Protein AF-A0A1K2FXI6-F1 (afdb_monomer)

pLDDT: mean 94.53, std 9.22, range [40.09, 98.94]

Nearest PDB structures (foldseek):
  6ay1-assembly8_H  TM=8.696E-01  e=3.697E-05  Helicobacter pylori
  6ay1-assembly5_E  TM=8.653E-01  e=1.193E-04  Helicobacter pylori
  4ane-assembly1_B  TM=8.570E-01  e=2.606E-04  Mycobacterium tuberculosis
  4ane-assembly1_D  TM=8.338E-01  e=3.017E-04  Mycobacterium tuberculosis
  9cpc-assembly1_4W  TM=7.933E-01  e=8.830E-04  Sus scrofa

Sequence (313 aa):
METQRSAERPHDIPPGLLAAVTRSPVKERLFGTDTYTREAAWTFGDHTDELLRTALCVLKPDAAVGRRYGTALQALRDNGFRPVDVVRFRHDRLTIRETWRFQLNFADRERIATMELYLRSLDCVLLVLRDERHRPGAVPAAVRLASLKGPATAERRRPEHLRERLGALNGLFNFIHTTDEPLDVLRDLGLLLEPGRRERVRDRMVSGHDATDEVTRVFADVEDTVAPHDLDPDRSRRRLEEAGSPAGALARLRARGTAVTAAELLQAAHHPDADPGDLWDLLSVLTATVRFNTPGIERIYPNVLLTAWQEQA

Solvent-accessible surface area (backbone atoms only — not comparable to full-atom values): 17132 Å² total; per-residue (Å²): 136,82,78,79,72,72,79,78,70,86,47,86,68,56,67,71,52,53,67,70,28,51,88,45,74,64,52,50,61,58,42,50,63,30,65,33,29,44,59,23,40,76,73,44,53,92,40,52,73,55,44,39,27,26,26,43,39,34,36,35,35,60,16,46,31,54,69,34,55,68,60,49,54,50,55,38,42,80,70,39,34,44,42,29,37,71,44,80,46,63,46,52,75,60,56,50,49,62,74,36,58,71,66,48,81,22,40,32,72,60,35,54,52,48,51,51,58,50,42,52,70,38,60,26,39,38,33,38,26,37,32,78,77,58,51,92,72,50,61,36,27,8,32,53,48,38,58,40,40,41,60,77,57,70,92,71,45,47,82,84,15,47,33,52,71,69,61,43,78,46,86,76,54,33,38,62,48,57,31,53,34,36,48,44,42,37,26,50,48,29,66,77,35,59,70,74,55,42,53,52,49,48,53,23,56,75,71,59,38,80,22,58,72,58,42,57,49,55,48,50,66,54,37,72,76,48,72,79,48,87,66,45,37,70,63,21,39,57,56,28,46,74,39,93,28,53,53,9,53,51,32,46,42,39,76,73,71,42,90,79,53,45,67,57,54,54,48,22,71,69,36,92,68,40,52,80,87,48,47,62,33,49,48,26,39,36,63,73,59,43,61,70,59,38,86,96,49,68,69,82,61,79,82,80,53,65,64,79,49,52,83,79,95

Mean predicted aligned error: 4.08 Å

Radius of gyration: 20.91 Å; Cα contacts (8 Å, |Δi|>4): 498; chains: 1; bounding box: 49×54×71 Å

Structure (mmCIF, N/CA/C/O backbone):
data_AF-A0A1K2FXI6-F1
#
_entry.id   AF-A0A1K2FXI6-F1
#
loop_
_atom_site.group_PDB
_atom_site.id
_atom_site.type_symbol
_atom_site.label_atom_id
_atom_site.label_alt_id
_atom_site.label_comp_id
_atom_site.label_asym_id
_atom_site.label_entity_id
_atom_site.label_seq_id
_atom_site.pdbx_PDB_ins_code
_atom_site.Cartn_x
_atom_site.Cartn_y
_atom_site.Cartn_z
_atom_site.occupancy
_atom_site.B_iso_or_equiv
_atom_site.auth_seq_id
_atom_site.auth_comp_id
_atom_site.auth_asym_id
_atom_site.auth_atom_id
_atom_site.pdbx_PDB_model_num
ATOM 1 N N . MET A 1 1 ? -0.935 34.835 41.476 1.00 41.28 1 MET A N 1
ATOM 2 C CA . MET A 1 1 ? -2.081 34.062 40.959 1.00 41.28 1 MET A CA 1
ATOM 3 C C . MET A 1 1 ? -1.783 33.781 39.493 1.00 41.28 1 MET A C 1
ATOM 5 O O . MET A 1 1 ? -2.276 34.476 38.617 1.00 41.28 1 MET A O 1
ATOM 9 N N . GLU A 1 2 ? -0.840 32.867 39.249 1.00 40.09 2 GLU A N 1
ATOM 10 C CA . GLU A 1 2 ? -0.467 32.449 37.896 1.00 40.09 2 GLU A CA 1
ATOM 11 C C . GLU A 1 2 ? -1.564 31.539 37.365 1.00 40.09 2 GLU A C 1
ATOM 13 O O . GLU A 1 2 ? -1.871 30.492 37.933 1.00 40.09 2 GLU A O 1
ATOM 18 N N . THR A 1 3 ? -2.202 31.996 36.300 1.00 44.41 3 THR A N 1
ATOM 19 C CA . THR A 1 3 ? -3.170 31.253 35.514 1.00 44.41 3 THR A CA 1
ATOM 20 C C . THR A 1 3 ? -2.507 29.972 35.020 1.00 44.41 3 THR A C 1
ATOM 22 O O . THR A 1 3 ? -1.643 30.006 34.145 1.00 44.41 3 THR A O 1
ATOM 25 N N . GLN A 1 4 ? -2.930 28.832 35.571 1.00 44.16 4 GLN A N 1
ATOM 26 C CA . GLN A 1 4 ? -2.790 27.529 34.931 1.00 44.16 4 GLN A CA 1
ATOM 27 C C . GLN A 1 4 ? -3.394 27.651 33.527 1.00 44.16 4 GLN A C 1
ATOM 29 O O . GLN A 1 4 ? -4.605 27.535 33.342 1.00 44.16 4 GLN A O 1
ATOM 34 N N . ARG A 1 5 ? -2.555 27.916 32.522 1.00 46.62 5 ARG A N 1
ATOM 35 C CA . ARG A 1 5 ? -2.878 27.576 31.142 1.00 46.62 5 ARG A CA 1
ATOM 36 C C . ARG A 1 5 ? -3.058 26.064 31.142 1.00 46.62 5 ARG A C 1
ATOM 38 O O . ARG A 1 5 ? -2.077 25.325 31.146 1.00 46.62 5 ARG A O 1
ATOM 45 N N . SER A 1 6 ? -4.312 25.617 31.216 1.00 50.62 6 SER A N 1
ATOM 46 C CA . SER A 1 6 ? -4.698 24.293 30.739 1.00 50.62 6 SER A CA 1
ATOM 47 C C . SER A 1 6 ? -3.959 24.091 29.423 1.00 50.62 6 SER A C 1
ATOM 49 O O . SER A 1 6 ? -4.088 24.936 28.538 1.00 50.62 6 SER A O 1
ATOM 51 N N . ALA A 1 7 ? -3.089 23.085 29.338 1.00 58.97 7 ALA A N 1
ATOM 52 C CA . ALA A 1 7 ? -2.379 22.795 28.104 1.00 58.97 7 ALA A CA 1
ATOM 53 C C . ALA A 1 7 ? -3.447 22.566 27.027 1.00 58.97 7 ALA A C 1
ATOM 55 O O . ALA A 1 7 ? -4.153 21.557 27.065 1.00 58.97 7 ALA A O 1
ATOM 56 N N . GLU A 1 8 ? -3.643 23.556 26.153 1.00 71.00 8 GLU A N 1
ATOM 57 C CA . GLU A 1 8 ? -4.676 23.522 25.125 1.00 71.00 8 GLU A CA 1
ATOM 58 C C . GLU A 1 8 ? -4.426 22.283 24.270 1.00 71.00 8 GLU A C 1
ATOM 60 O O . GLU A 1 8 ? -3.369 22.133 23.651 1.00 71.00 8 GLU A O 1
ATOM 65 N N . ARG A 1 9 ? -5.370 21.338 24.302 1.00 74.06 9 ARG A N 1
ATOM 66 C CA . ARG A 1 9 ? -5.273 20.134 23.483 1.00 74.06 9 ARG A CA 1
ATOM 67 C C . ARG A 1 9 ? -5.402 20.559 22.020 1.00 74.06 9 ARG A C 1
ATOM 69 O O . ARG A 1 9 ? -6.399 21.194 21.681 1.00 74.06 9 ARG A O 1
ATOM 76 N N . PRO A 1 10 ? -4.453 20.197 21.143 1.00 83.56 10 PRO A N 1
ATOM 77 C CA . PRO A 1 10 ? -4.459 20.656 19.755 1.00 83.56 10 PRO A CA 1
ATOM 78 C C . PRO A 1 10 ? -5.494 19.926 18.878 1.00 83.56 10 PRO A C 1
ATOM 80 O O . PRO A 1 10 ? -5.602 20.220 17.691 1.00 83.56 10 PRO A O 1
ATOM 83 N N . HIS A 1 11 ? -6.231 18.959 19.436 1.00 88.56 11 HIS A N 1
ATOM 84 C CA . HIS A 1 11 ? -7.227 18.150 18.739 1.00 88.56 11 HIS A CA 1
ATOM 85 C C . HIS A 1 11 ? -8.328 17.649 19.685 1.00 88.56 11 HIS A C 1
ATOM 87 O O . HIS A 1 11 ? -8.183 17.637 20.908 1.00 88.56 11 HIS A O 1
ATOM 93 N N . ASP A 1 12 ? -9.413 17.176 19.084 1.00 89.50 12 ASP A N 1
ATOM 94 C CA . ASP A 1 12 ? -10.640 16.667 19.706 1.00 89.50 12 ASP A CA 1
ATOM 95 C C . ASP A 1 12 ? -10.647 15.147 19.948 1.00 89.50 12 ASP A C 1
ATOM 97 O O . ASP A 1 12 ? -11.586 14.633 20.552 1.00 89.50 12 ASP A O 1
ATOM 101 N N . ILE A 1 13 ? -9.607 14.419 19.526 1.00 94.31 13 ILE A N 1
ATOM 102 C CA . ILE A 1 13 ? -9.515 12.970 19.756 1.00 94.31 13 ILE A CA 1
ATOM 103 C C . ILE A 1 13 ? -9.473 12.670 21.269 1.00 94.31 13 ILE A C 1
ATOM 105 O O . ILE A 1 13 ? -8.628 13.242 21.973 1.00 94.31 13 ILE A O 1
ATOM 109 N N . PRO A 1 14 ? -10.328 11.764 21.790 1.00 90.88 14 PRO A N 1
ATOM 110 C CA . PRO A 1 14 ? -10.320 11.400 23.202 1.00 90.88 14 PRO A CA 1
ATOM 111 C C . PRO A 1 14 ? -8.943 10.876 23.655 1.00 90.88 14 PRO A C 1
ATOM 113 O O . PRO A 1 14 ? -8.396 9.978 23.013 1.00 90.88 14 PRO A O 1
ATOM 116 N N . PRO A 1 15 ? -8.384 11.348 24.788 1.00 89.56 15 PRO A N 1
ATOM 117 C CA . PRO A 1 15 ? -7.085 10.869 25.275 1.00 89.56 15 PRO A CA 1
ATOM 118 C C . PRO A 1 15 ? -7.048 9.362 25.532 1.00 89.56 15 PRO A C 1
ATOM 120 O O . PRO A 1 15 ? -6.034 8.720 25.280 1.00 89.56 15 PRO A O 1
ATOM 123 N N . GLY A 1 16 ? -8.164 8.793 26.006 1.00 92.75 16 GLY A N 1
ATOM 124 C CA . GLY A 1 16 ? -8.289 7.351 26.219 1.00 92.75 16 GLY A CA 1
ATOM 125 C C . GLY A 1 16 ? -8.144 6.553 24.923 1.00 92.75 16 GLY A C 1
ATOM 126 O O . GLY A 1 16 ? -7.508 5.504 24.933 1.00 92.75 16 GLY A O 1
ATOM 127 N N . LEU A 1 17 ? -8.645 7.085 23.801 1.00 95.75 17 LEU A N 1
ATOM 128 C CA . LEU A 1 17 ? -8.479 6.459 22.492 1.00 95.75 17 LEU A CA 1
ATOM 129 C C . LEU A 1 17 ? -7.006 6.470 22.077 1.00 95.75 17 LEU A C 1
ATOM 131 O O . LEU A 1 17 ? -6.465 5.415 21.770 1.00 95.75 17 LEU A O 1
ATOM 135 N N . LEU A 1 18 ? -6.329 7.624 22.124 1.00 94.94 18 LEU A N 1
ATOM 136 C CA . LEU A 1 18 ? -4.908 7.726 21.752 1.00 94.94 18 LEU A CA 1
ATOM 137 C C . LEU A 1 18 ? -4.017 6.805 22.594 1.00 94.94 18 LEU A C 1
ATOM 139 O O . LEU A 1 18 ? -3.194 6.076 22.038 1.00 94.94 18 LEU A O 1
ATOM 143 N N . ALA A 1 19 ? -4.246 6.763 23.909 1.00 93.88 19 ALA A N 1
ATOM 144 C CA . ALA A 1 19 ? -3.547 5.849 24.809 1.00 93.88 19 ALA A CA 1
ATOM 145 C C . ALA A 1 19 ? -3.801 4.366 24.472 1.00 93.88 19 ALA A C 1
ATOM 147 O O . ALA A 1 19 ? -2.939 3.519 24.716 1.00 93.88 19 ALA A O 1
ATOM 148 N N . ALA A 1 20 ? -4.956 4.033 23.891 1.00 95.62 20 ALA A N 1
ATOM 149 C CA . ALA A 1 20 ? -5.261 2.681 23.438 1.00 95.62 20 ALA A CA 1
ATOM 150 C C . ALA A 1 20 ? -4.624 2.347 22.078 1.00 95.62 20 ALA A C 1
ATOM 152 O O . ALA A 1 20 ? -4.218 1.205 21.878 1.00 95.62 20 ALA A O 1
ATOM 153 N N . VAL A 1 21 ? -4.508 3.311 21.153 1.00 96.88 21 VAL A N 1
ATOM 154 C CA . VAL A 1 21 ? -4.192 3.020 19.740 1.00 96.88 21 VAL A CA 1
ATOM 155 C C . VAL A 1 21 ? -2.745 3.253 19.318 1.00 96.88 21 VAL A C 1
ATOM 157 O O . VAL A 1 21 ? -2.371 2.819 18.228 1.00 96.88 21 VAL A O 1
ATOM 160 N N . THR A 1 22 ? -1.908 3.897 20.136 1.00 96.50 22 THR A N 1
ATOM 161 C CA . THR A 1 22 ? -0.488 4.068 19.802 1.00 96.50 22 THR A CA 1
ATOM 162 C C . THR A 1 22 ? 0.457 3.871 20.979 1.00 96.50 22 THR A C 1
ATOM 164 O O . THR A 1 22 ? 0.096 4.042 22.144 1.00 96.50 22 THR A O 1
ATOM 167 N N . ARG A 1 23 ? 1.701 3.497 20.665 1.00 95.25 23 ARG A N 1
ATOM 168 C CA . ARG A 1 23 ? 2.841 3.512 21.602 1.00 95.25 23 ARG A CA 1
ATOM 169 C C . ARG A 1 23 ? 3.944 4.476 21.164 1.00 95.25 23 ARG A C 1
ATOM 171 O O . ARG A 1 23 ? 5.030 4.471 21.734 1.00 95.25 23 ARG A O 1
ATOM 178 N N . SER A 1 24 ? 3.684 5.310 20.158 1.00 95.06 24 SER A N 1
ATOM 179 C CA . SER A 1 24 ? 4.628 6.307 19.658 1.00 95.06 24 SER A CA 1
ATOM 180 C C . SER A 1 24 ? 4.166 7.717 20.030 1.00 95.06 24 SER A C 1
ATOM 182 O O . SER A 1 24 ? 3.272 8.257 19.376 1.00 95.06 24 SER A O 1
ATOM 184 N N . PRO A 1 25 ? 4.828 8.384 20.996 1.00 93.56 25 PRO A N 1
ATOM 185 C CA . PRO A 1 25 ? 4.513 9.772 21.340 1.00 93.56 25 PRO A CA 1
ATOM 186 C C . PRO A 1 25 ? 4.684 10.734 20.158 1.00 93.56 25 PRO A C 1
ATOM 188 O O . PRO A 1 25 ? 4.071 11.797 20.109 1.00 93.56 25 PRO A O 1
ATOM 191 N N . VAL A 1 26 ? 5.556 10.394 19.201 1.00 94.56 26 VAL A N 1
ATOM 192 C CA . VAL A 1 26 ? 5.756 11.198 17.988 1.00 94.56 26 VAL A CA 1
ATOM 193 C C . VAL A 1 26 ? 4.559 11.052 17.054 1.00 94.56 26 VAL A C 1
ATOM 195 O O . VAL A 1 26 ? 4.050 12.065 16.573 1.00 94.56 26 VAL A O 1
ATOM 198 N N . LYS A 1 27 ? 4.081 9.821 16.822 1.00 95.44 27 LYS A N 1
ATOM 199 C CA . LYS A 1 27 ? 2.883 9.601 16.004 1.00 95.44 27 LYS A CA 1
ATOM 200 C C . LYS A 1 27 ? 1.649 10.191 16.6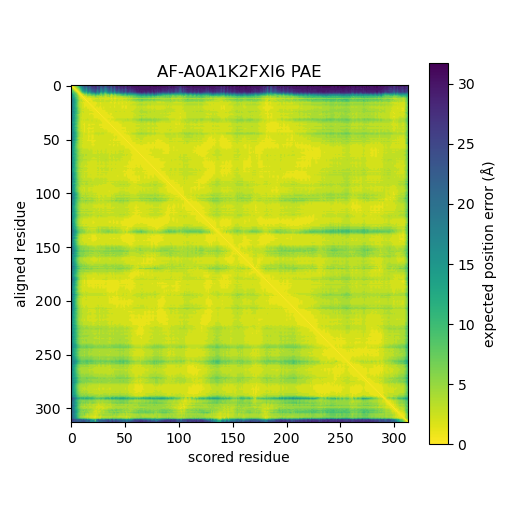63 1.00 95.44 27 LYS A C 1
ATOM 202 O O . LYS A 1 27 ? 0.891 10.837 15.960 1.00 95.44 27 LYS A O 1
ATOM 207 N N . GLU A 1 28 ? 1.488 10.067 17.979 1.00 94.75 28 GLU A N 1
ATOM 208 C CA . GLU A 1 28 ? 0.387 10.703 18.713 1.00 94.75 28 GLU A CA 1
ATOM 209 C C . GLU A 1 28 ? 0.283 12.201 18.388 1.00 94.75 28 GLU A C 1
ATOM 211 O O . GLU A 1 28 ? -0.773 12.674 17.976 1.00 94.75 28 GLU A O 1
ATOM 216 N N . ARG A 1 29 ? 1.398 12.942 18.465 1.00 93.19 29 ARG A N 1
ATOM 217 C CA . ARG A 1 29 ? 1.415 14.381 18.151 1.00 93.19 29 ARG A CA 1
ATOM 218 C C . ARG A 1 29 ? 1.128 14.683 16.679 1.00 93.19 29 ARG A C 1
ATOM 220 O O . ARG A 1 29 ? 0.381 15.613 16.377 1.00 93.19 29 ARG A O 1
ATOM 227 N N . LEU A 1 30 ? 1.748 13.934 15.765 1.00 94.75 30 LEU A N 1
ATOM 228 C CA . LEU A 1 30 ? 1.629 14.180 14.324 1.00 94.75 30 LEU A CA 1
ATOM 229 C C . LEU A 1 30 ? 0.253 13.780 13.789 1.00 94.75 30 LEU A C 1
ATOM 231 O O . LEU A 1 30 ? -0.357 14.530 13.039 1.00 94.75 30 LEU A O 1
ATOM 235 N N . PHE A 1 31 ? -0.235 12.605 14.176 1.00 95.50 31 PHE A N 1
ATOM 236 C CA . PHE A 1 31 ? -1.481 12.039 13.670 1.00 95.50 31 PHE A CA 1
ATOM 237 C C . PHE A 1 31 ? -2.673 12.587 14.444 1.00 95.50 31 PHE A C 1
ATOM 239 O O . PHE A 1 31 ? -3.742 12.709 13.861 1.00 95.50 31 PHE A O 1
ATOM 246 N N . GLY A 1 32 ? -2.503 12.974 15.713 1.00 92.69 32 GLY A N 1
ATOM 247 C CA . GLY A 1 32 ? -3.564 13.594 16.503 1.00 92.69 32 GLY A CA 1
ATOM 248 C C . GLY A 1 32 ? -4.087 14.890 15.882 1.00 92.69 32 GLY A C 1
ATOM 249 O O . GLY A 1 32 ? -5.273 15.185 15.982 1.00 92.69 32 GLY A O 1
ATOM 250 N N . THR A 1 33 ? -3.227 15.639 15.187 1.00 93.56 33 THR A N 1
ATOM 251 C CA . THR A 1 33 ? -3.616 16.858 14.454 1.00 93.56 33 THR A CA 1
ATOM 252 C C . THR A 1 33 ? -3.887 16.620 12.963 1.00 93.56 33 THR A C 1
ATOM 254 O O . THR A 1 33 ? -4.293 17.550 12.269 1.00 93.56 33 THR A O 1
ATOM 257 N N . ASP A 1 34 ? -3.713 15.389 12.469 1.00 95.88 34 ASP A N 1
ATOM 258 C CA . ASP A 1 34 ? -4.006 15.017 11.084 1.00 95.88 34 ASP A CA 1
ATOM 259 C C . ASP A 1 34 ? -5.519 14.846 10.886 1.00 95.88 34 ASP A C 1
ATOM 261 O O . ASP A 1 34 ? -6.175 14.091 11.612 1.00 95.88 34 ASP A O 1
ATOM 265 N N . THR A 1 35 ? -6.078 15.540 9.892 1.00 96.06 35 THR A N 1
ATOM 266 C CA . THR A 1 35 ? -7.515 15.534 9.591 1.00 96.06 35 THR A CA 1
ATOM 267 C C . THR A 1 35 ? -8.033 14.115 9.375 1.00 96.06 35 THR A C 1
ATOM 269 O O . THR A 1 35 ? -9.068 13.764 9.933 1.00 96.06 35 THR A O 1
ATOM 272 N N . TYR A 1 36 ? -7.285 13.263 8.667 1.00 97.56 36 TYR A N 1
ATOM 273 C CA . TYR A 1 36 ? -7.716 11.890 8.383 1.00 97.56 36 TYR A CA 1
ATOM 274 C C . TYR A 1 36 ? -7.918 11.068 9.663 1.00 97.56 36 TYR A C 1
ATOM 276 O O . TYR A 1 36 ? -8.924 10.378 9.818 1.00 97.56 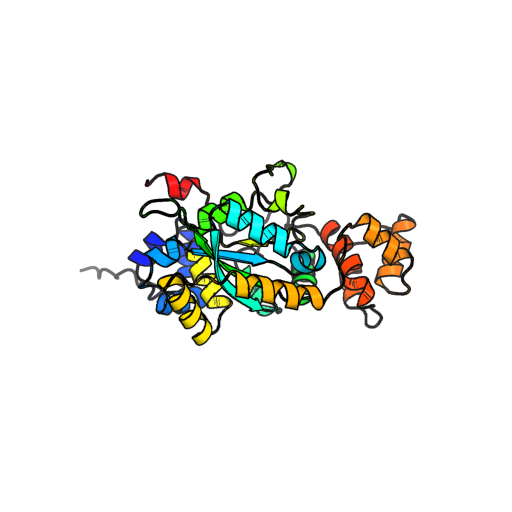36 TYR A O 1
ATOM 284 N N . THR A 1 37 ? -7.002 11.189 10.627 1.00 97.88 37 THR A N 1
ATOM 285 C CA . THR A 1 37 ? -7.115 10.502 11.921 1.00 97.88 37 THR A CA 1
ATOM 286 C C . THR A 1 37 ? -8.297 11.028 12.726 1.00 97.88 37 THR A C 1
ATOM 288 O O . THR A 1 37 ? -9.031 10.241 13.321 1.00 97.88 37 THR A O 1
ATOM 291 N N . ARG A 1 38 ? -8.494 12.353 12.752 1.00 96.94 38 ARG A N 1
ATOM 292 C CA . ARG A 1 38 ? -9.584 12.991 13.504 1.00 96.94 38 ARG A CA 1
ATOM 293 C C . ARG A 1 38 ? -10.947 12.574 12.971 1.00 96.94 38 ARG A C 1
ATOM 295 O O . ARG A 1 38 ? -11.797 12.135 13.739 1.00 96.94 38 ARG A O 1
ATOM 302 N N . GLU A 1 39 ? -11.128 12.628 11.657 1.00 96.75 39 GLU A N 1
ATOM 303 C CA . GLU A 1 39 ? -12.384 12.217 11.041 1.00 96.75 39 GLU A CA 1
ATOM 304 C C . GLU A 1 39 ? -12.659 10.724 11.241 1.00 96.75 39 GLU A C 1
ATOM 306 O O . GLU A 1 39 ? -13.803 10.333 11.471 1.00 96.75 39 GLU A O 1
ATOM 311 N N . ALA A 1 40 ? -11.631 9.874 11.170 1.00 97.75 40 ALA A N 1
ATOM 312 C CA . ALA A 1 40 ? -11.782 8.461 11.494 1.00 97.75 40 ALA A CA 1
ATOM 313 C C . ALA A 1 40 ? -12.141 8.256 12.973 1.00 97.75 40 ALA A C 1
ATOM 315 O O . ALA A 1 40 ? -12.993 7.426 13.283 1.00 97.75 40 ALA A O 1
ATOM 316 N N . ALA A 1 41 ? -11.566 9.033 13.893 1.00 97.62 41 ALA A N 1
ATOM 317 C CA . ALA A 1 41 ? -11.914 8.965 15.309 1.00 97.62 41 ALA A CA 1
ATOM 318 C C . ALA A 1 41 ? -13.394 9.303 15.564 1.00 97.62 41 ALA A C 1
ATOM 320 O O . ALA A 1 41 ? -14.007 8.666 16.416 1.00 97.62 41 ALA A O 1
ATOM 321 N N . TRP A 1 42 ? -14.005 10.213 14.795 1.00 96.75 42 TRP A N 1
ATOM 322 C CA . TRP A 1 42 ? -15.450 10.473 14.882 1.00 96.75 42 TRP A CA 1
ATOM 323 C C . TRP A 1 42 ? -16.308 9.271 14.459 1.00 96.75 42 TRP A C 1
ATOM 325 O O . TRP A 1 42 ? -17.433 9.128 14.922 1.00 96.75 42 TRP A O 1
ATOM 335 N N . THR A 1 43 ? -15.797 8.404 13.578 1.00 97.56 43 THR A N 1
ATOM 336 C CA . THR A 1 43 ? -16.520 7.212 13.103 1.00 97.56 43 THR A CA 1
ATOM 337 C C . THR A 1 43 ? -16.268 5.981 13.975 1.00 97.56 43 THR A C 1
ATOM 339 O O . THR A 1 43 ? -17.190 5.210 14.230 1.00 97.56 43 THR A O 1
ATOM 342 N N . PHE A 1 44 ? -15.023 5.767 14.403 1.00 97.50 44 PHE A N 1
ATOM 343 C CA . PHE A 1 44 ? -14.579 4.519 15.032 1.00 97.50 44 PHE A CA 1
ATOM 344 C C . PHE A 1 44 ? -14.222 4.665 16.519 1.00 97.50 44 PHE A C 1
ATOM 346 O O . PHE A 1 44 ? -13.931 3.658 17.161 1.00 97.50 44 PHE A O 1
ATOM 353 N N . GLY A 1 45 ? -14.212 5.880 17.078 1.00 95.69 45 GLY A N 1
ATOM 354 C CA . GLY A 1 45 ? -13.697 6.146 18.427 1.00 95.69 45 GLY A CA 1
ATOM 355 C C . GLY A 1 45 ? -14.418 5.384 19.541 1.00 95.69 45 GLY A C 1
ATOM 356 O O . GLY A 1 45 ? -13.769 4.901 20.469 1.00 95.69 45 GLY A O 1
ATOM 357 N N . ASP A 1 46 ? -15.726 5.174 19.392 1.00 96.06 46 ASP A N 1
ATOM 358 C CA . ASP A 1 46 ? -16.544 4.403 20.339 1.00 96.06 46 ASP A CA 1
ATOM 359 C C . ASP A 1 46 ? -16.380 2.877 20.182 1.00 96.06 46 ASP A C 1
ATOM 361 O O . ASP A 1 46 ? -16.911 2.097 20.970 1.00 96.06 46 ASP A O 1
ATOM 365 N N . HIS A 1 47 ? -15.604 2.431 19.189 1.00 96.94 47 HIS A N 1
ATOM 366 C CA . HIS A 1 47 ? -15.370 1.026 18.846 1.00 96.94 47 HIS A CA 1
ATOM 367 C C . HIS A 1 47 ? -13.893 0.644 19.015 1.00 96.94 47 HIS A C 1
ATOM 369 O O . HIS A 1 47 ? -13.297 -0.024 18.167 1.00 96.94 47 HIS A O 1
ATOM 375 N N . THR A 1 48 ? -13.282 1.084 20.120 1.00 96.50 48 THR A N 1
ATOM 376 C CA . THR A 1 48 ? -11.846 0.883 20.383 1.00 96.50 48 THR A CA 1
ATOM 377 C C . THR A 1 48 ? -11.450 -0.597 20.368 1.00 96.50 48 THR A C 1
ATOM 379 O O . THR A 1 48 ? -10.465 -0.947 19.722 1.00 96.50 48 THR A O 1
ATOM 382 N N . ASP A 1 49 ? -12.227 -1.486 20.990 1.00 96.06 49 ASP A N 1
ATOM 383 C CA . ASP A 1 49 ? -11.934 -2.929 20.988 1.00 96.06 49 ASP A CA 1
ATOM 384 C C . ASP A 1 49 ? -11.891 -3.511 19.566 1.00 96.06 49 ASP A C 1
ATOM 386 O O . ASP A 1 49 ? -11.036 -4.341 19.240 1.00 96.06 49 ASP A O 1
ATOM 390 N N . GLU A 1 50 ? -12.752 -3.009 18.682 1.00 97.25 50 GLU A N 1
ATOM 391 C CA . GLU A 1 50 ? -12.844 -3.469 17.298 1.00 97.25 50 GLU A CA 1
ATOM 392 C C . GLU A 1 50 ? -11.676 -2.936 16.471 1.00 97.25 50 GLU A C 1
ATOM 394 O O . GLU A 1 50 ? -11.130 -3.664 15.639 1.00 97.25 50 GLU A O 1
ATOM 399 N N . LEU A 1 51 ? -11.218 -1.712 16.748 1.00 97.31 51 LEU A N 1
ATOM 400 C CA . LEU A 1 51 ? -9.980 -1.169 16.184 1.00 97.31 51 LEU A CA 1
ATOM 401 C C . LEU A 1 51 ? -8.757 -1.992 16.606 1.00 97.31 51 LEU A C 1
ATOM 403 O O . LEU A 1 51 ? -7.923 -2.315 15.760 1.00 97.31 51 LEU A O 1
ATOM 407 N N . LEU A 1 52 ? -8.656 -2.389 17.879 1.00 98.12 52 LEU A N 1
ATOM 408 C CA . LEU A 1 52 ? -7.539 -3.206 18.376 1.00 98.12 52 LEU A CA 1
ATOM 409 C C . LEU A 1 52 ? -7.520 -4.616 17.763 1.00 98.12 52 LEU A C 1
ATOM 411 O O . LEU A 1 52 ? -6.449 -5.207 17.601 1.00 98.12 52 LEU A O 1
ATOM 415 N N . ARG A 1 53 ? -8.689 -5.138 17.374 1.00 98.06 53 ARG A N 1
ATOM 416 C CA . ARG A 1 53 ? -8.867 -6.412 16.652 1.00 98.06 53 ARG A CA 1
ATOM 417 C C . ARG A 1 53 ? -8.679 -6.300 15.141 1.00 98.06 53 ARG A C 1
ATOM 419 O O . ARG A 1 53 ? -8.706 -7.331 14.464 1.00 98.06 53 ARG A O 1
ATOM 426 N N . THR A 1 54 ? -8.498 -5.092 14.612 1.00 98.62 54 THR A N 1
ATOM 427 C CA . THR A 1 54 ? -8.459 -4.838 13.171 1.00 98.62 54 THR A CA 1
ATOM 428 C C . THR A 1 54 ? -7.050 -4.533 12.679 1.00 98.62 54 THR A C 1
ATOM 430 O O . THR A 1 54 ? -6.258 -3.847 13.326 1.00 98.62 54 THR A O 1
ATOM 433 N N . ALA A 1 55 ? -6.728 -5.056 11.502 1.00 98.56 55 ALA A N 1
ATOM 434 C CA . ALA A 1 55 ? -5.521 -4.732 10.761 1.00 98.56 55 ALA A CA 1
ATOM 435 C C . ALA A 1 55 ? -5.880 -4.403 9.312 1.00 98.56 55 ALA A C 1
ATOM 437 O O . ALA A 1 55 ? -6.821 -4.974 8.760 1.00 98.56 55 ALA A O 1
ATOM 438 N N . LEU A 1 56 ? -5.108 -3.524 8.677 1.00 98.81 56 LEU A N 1
ATOM 439 C CA . LEU A 1 56 ? -5.253 -3.251 7.252 1.00 98.81 56 LEU A CA 1
ATOM 440 C C . LEU A 1 56 ? -4.124 -3.911 6.466 1.00 98.81 56 LEU A C 1
ATOM 442 O O . LEU A 1 56 ? -2.955 -3.863 6.862 1.00 98.81 56 LEU A O 1
ATOM 446 N N . CYS A 1 57 ? -4.477 -4.499 5.326 1.00 98.75 57 CYS A N 1
ATOM 447 C CA . CYS A 1 57 ? -3.524 -5.015 4.352 1.00 98.75 57 CYS A CA 1
ATOM 448 C C . CYS A 1 57 ? -3.893 -4.507 2.961 1.00 98.75 57 CYS A C 1
ATOM 450 O O . CYS A 1 57 ? -4.922 -4.885 2.413 1.00 98.75 57 CYS A O 1
ATOM 452 N N . VAL A 1 58 ? -3.036 -3.684 2.370 1.00 98.69 58 VAL A N 1
ATOM 453 C CA . VAL A 1 58 ? -3.147 -3.259 0.976 1.00 98.69 58 VAL A CA 1
ATOM 454 C C . VAL A 1 58 ? -2.329 -4.207 0.114 1.00 98.69 58 VAL A C 1
ATOM 456 O O . VAL A 1 58 ? -1.107 -4.277 0.249 1.00 98.69 58 VAL A O 1
ATOM 459 N N . LEU A 1 59 ? -2.994 -4.918 -0.787 1.00 98.75 59 LEU A N 1
ATOM 460 C CA . LEU A 1 59 ? -2.369 -5.641 -1.883 1.00 98.75 59 LEU A CA 1
ATOM 461 C C . LEU A 1 59 ? -2.195 -4.678 -3.058 1.00 98.75 59 LEU A C 1
ATOM 463 O O . LEU A 1 59 ? -3.158 -4.087 -3.547 1.00 98.75 59 LEU A O 1
ATOM 467 N N . LYS A 1 60 ? -0.949 -4.487 -3.472 1.00 98.50 60 LYS A N 1
ATOM 468 C CA . LYS A 1 60 ? -0.553 -3.468 -4.448 1.00 98.50 60 LYS A CA 1
ATOM 469 C C . LYS A 1 60 ? -0.617 -4.012 -5.889 1.00 98.50 60 LYS A C 1
ATOM 471 O O . LYS A 1 60 ? -0.835 -5.211 -6.066 1.00 98.50 60 LYS A O 1
ATOM 476 N N . PRO A 1 61 ? -0.404 -3.180 -6.928 1.00 98.62 61 PRO A N 1
ATOM 477 C CA . PRO A 1 61 ? -0.527 -3.594 -8.330 1.00 98.62 61 PRO A CA 1
ATOM 478 C C . PRO A 1 61 ? 0.312 -4.818 -8.732 1.00 98.62 61 PRO A C 1
ATOM 480 O O . PRO A 1 61 ? -0.154 -5.692 -9.458 1.00 98.62 61 PRO A O 1
ATOM 483 N N . ASP A 1 62 ? 1.528 -4.933 -8.199 1.00 98.19 62 ASP A N 1
ATOM 484 C CA . ASP A 1 62 ? 2.427 -6.076 -8.413 1.00 98.19 62 ASP A CA 1
ATOM 485 C C . ASP A 1 62 ? 1.836 -7.395 -7.896 1.00 98.19 62 ASP A C 1
ATOM 487 O O . ASP A 1 62 ? 2.185 -8.459 -8.402 1.00 98.19 62 ASP A O 1
ATOM 491 N N . ALA A 1 63 ? 0.931 -7.356 -6.915 1.00 98.44 63 ALA A N 1
ATOM 492 C CA . ALA A 1 63 ? 0.281 -8.556 -6.405 1.00 98.44 63 ALA A CA 1
ATOM 493 C C . ALA A 1 63 ? -0.759 -9.122 -7.383 1.00 98.44 63 ALA A C 1
ATOM 495 O O . ALA A 1 63 ? -0.851 -10.342 -7.487 1.00 98.44 63 ALA A O 1
ATOM 496 N N . ALA A 1 64 ? -1.476 -8.282 -8.137 1.00 98.50 64 ALA A N 1
ATOM 497 C CA . ALA A 1 64 ? -2.350 -8.755 -9.216 1.00 98.50 64 ALA A CA 1
ATOM 498 C C . ALA A 1 64 ? -1.517 -9.323 -10.369 1.00 98.50 64 ALA A C 1
ATOM 500 O O . ALA A 1 64 ? -1.699 -10.454 -10.812 1.00 98.50 64 ALA A O 1
ATOM 501 N N . VAL A 1 65 ? -0.536 -8.540 -10.811 1.00 98.19 65 VAL A N 1
ATOM 502 C CA . VAL A 1 65 ? 0.307 -8.858 -11.967 1.00 98.19 65 VAL A CA 1
ATOM 503 C C . VAL A 1 65 ? 1.119 -10.134 -11.741 1.00 98.19 65 VAL A C 1
ATOM 505 O O . VAL A 1 65 ? 1.204 -10.987 -12.623 1.00 98.19 65 VAL A O 1
ATOM 508 N N . GLY A 1 66 ? 1.651 -10.310 -10.531 1.00 98.19 66 GLY A N 1
ATOM 509 C CA . GLY A 1 66 ? 2.358 -11.518 -10.111 1.00 98.19 66 GLY A CA 1
ATOM 510 C C . GLY A 1 66 ? 1.452 -12.667 -9.656 1.00 98.19 66 GLY A C 1
ATOM 511 O O . GLY A 1 66 ? 1.979 -13.668 -9.165 1.00 98.19 66 GLY A O 1
ATOM 512 N N . ARG A 1 67 ? 0.119 -12.547 -9.758 1.00 98.38 67 ARG A N 1
ATOM 513 C CA . ARG A 1 67 ? -0.859 -13.573 -9.332 1.00 98.38 67 ARG A CA 1
ATOM 514 C C . ARG A 1 67 ? -0.646 -14.023 -7.884 1.00 98.38 67 ARG A C 1
ATOM 516 O O . ARG A 1 67 ? -0.471 -15.205 -7.584 1.00 98.38 67 ARG A O 1
ATOM 523 N N . ARG A 1 68 ? -0.548 -13.052 -6.974 1.00 98.25 68 ARG A N 1
ATOM 524 C CA . ARG A 1 68 ? -0.222 -13.244 -5.550 1.00 98.25 68 ARG A CA 1
ATOM 525 C C . ARG A 1 68 ? -1.411 -13.064 -4.617 1.00 98.25 68 ARG A C 1
ATOM 527 O O . ARG A 1 68 ? -1.265 -13.351 -3.430 1.00 98.25 68 ARG A O 1
ATOM 534 N N . TYR A 1 69 ? -2.576 -12.645 -5.108 1.00 98.50 69 TYR A N 1
ATOM 535 C CA . TYR A 1 69 ? -3.750 -12.419 -4.265 1.00 98.50 69 TYR A CA 1
ATOM 536 C C . TYR A 1 69 ? -4.219 -13.683 -3.533 1.00 98.50 69 TYR A C 1
ATOM 538 O O . TYR A 1 69 ? -4.387 -13.655 -2.312 1.00 98.50 69 TYR A O 1
ATOM 546 N N . GLY A 1 70 ? -4.344 -14.812 -4.241 1.00 98.06 70 GLY A N 1
ATOM 547 C CA . GLY A 1 70 ? -4.717 -16.092 -3.628 1.00 98.06 70 GLY A CA 1
ATOM 548 C C . GLY A 1 70 ? -3.732 -16.533 -2.539 1.00 98.06 70 GLY A C 1
ATOM 549 O O . GLY A 1 70 ? -4.133 -16.839 -1.415 1.00 98.06 70 GLY A O 1
ATOM 550 N N . THR A 1 71 ? -2.429 -16.476 -2.836 1.00 98.19 71 THR A N 1
ATOM 551 C CA . THR A 1 71 ? -1.362 -16.793 -1.872 1.00 98.19 71 THR A CA 1
ATOM 552 C C . THR A 1 71 ? -1.394 -15.866 -0.658 1.00 98.19 71 THR A C 1
ATOM 554 O O . THR A 1 71 ? -1.211 -16.325 0.470 1.00 98.19 71 THR A O 1
ATOM 557 N N . ALA A 1 72 ? -1.653 -14.571 -0.859 1.00 98.38 72 ALA A N 1
ATOM 558 C CA . ALA A 1 72 ? -1.750 -13.601 0.225 1.00 98.38 72 ALA A CA 1
ATOM 559 C C . ALA A 1 72 ? -2.935 -13.885 1.145 1.00 98.38 72 ALA A C 1
ATOM 561 O O . ALA A 1 72 ? -2.757 -13.938 2.361 1.00 98.38 72 ALA A O 1
ATOM 562 N N . LEU A 1 73 ? -4.124 -14.125 0.587 1.00 98.62 73 LEU A N 1
ATOM 563 C CA . LEU A 1 73 ? -5.305 -14.439 1.387 1.00 98.62 73 LEU A CA 1
ATOM 564 C C . LEU A 1 73 ? -5.130 -15.741 2.166 1.00 98.62 73 LEU A C 1
ATOM 566 O O . LEU A 1 73 ? -5.444 -15.777 3.355 1.00 98.62 73 LEU A O 1
ATOM 570 N N . GLN A 1 74 ? -4.572 -16.781 1.541 1.00 98.50 74 GLN A N 1
ATOM 571 C CA . GLN A 1 74 ? -4.256 -18.017 2.253 1.00 98.50 74 GLN A CA 1
ATOM 572 C C . GLN A 1 74 ? -3.272 -17.752 3.399 1.00 98.50 74 GLN A C 1
ATOM 574 O O . GLN A 1 74 ? -3.503 -18.182 4.527 1.00 98.50 74 GLN A O 1
ATOM 579 N N . ALA A 1 75 ? -2.216 -16.973 3.147 1.00 98.31 75 ALA A N 1
ATOM 580 C CA . ALA A 1 75 ? -1.217 -16.668 4.161 1.00 98.31 75 ALA A CA 1
ATOM 581 C C . ALA A 1 75 ? -1.769 -15.883 5.357 1.00 98.31 75 ALA A C 1
ATOM 583 O O . ALA A 1 75 ? -1.372 -16.138 6.498 1.00 98.31 75 ALA A O 1
ATOM 584 N N . LEU A 1 76 ? -2.697 -14.960 5.107 1.00 98.56 76 LEU A N 1
ATOM 585 C CA . LEU A 1 76 ? -3.416 -14.226 6.143 1.00 98.56 76 LEU A CA 1
ATOM 586 C C . LEU A 1 76 ? -4.314 -15.165 6.964 1.00 98.56 76 LEU A C 1
ATOM 588 O O . LEU A 1 76 ? -4.242 -15.150 8.197 1.00 98.56 76 LEU A O 1
ATOM 592 N N . ARG A 1 77 ? -5.080 -16.041 6.300 1.00 98.31 77 ARG A N 1
ATOM 593 C CA . ARG A 1 77 ? -5.966 -17.021 6.951 1.00 98.31 77 ARG A CA 1
ATOM 594 C C . ARG A 1 77 ? -5.207 -18.002 7.838 1.00 98.31 77 ARG A C 1
ATOM 596 O O . ARG A 1 77 ? -5.597 -18.199 8.987 1.00 98.31 77 ARG A O 1
ATOM 603 N N . ASP A 1 78 ? -4.085 -18.541 7.361 1.00 98.00 78 ASP A N 1
ATOM 604 C CA . ASP A 1 78 ? -3.218 -19.436 8.148 1.00 98.00 78 ASP A CA 1
ATOM 605 C C . ASP A 1 78 ? -2.733 -18.774 9.451 1.00 98.00 78 ASP A C 1
ATOM 607 O O . ASP A 1 78 ? -2.470 -19.431 10.462 1.00 98.00 78 ASP A O 1
ATOM 611 N N . ASN A 1 79 ? -2.643 -17.442 9.448 1.00 98.12 79 ASN A N 1
ATOM 612 C CA . ASN A 1 79 ? -2.237 -16.633 10.590 1.00 98.12 79 ASN A CA 1
ATOM 613 C C . ASN A 1 79 ? -3.411 -16.070 11.406 1.00 98.12 79 ASN A C 1
ATOM 615 O O . ASN A 1 79 ? -3.200 -15.240 12.292 1.00 98.12 79 ASN A O 1
ATOM 619 N N . GLY A 1 80 ? -4.629 -16.563 11.171 1.00 98.25 80 GLY A N 1
ATOM 620 C CA . GLY A 1 80 ? -5.820 -16.197 11.934 1.00 98.25 80 GLY A CA 1
ATOM 621 C C . GLY A 1 80 ? -6.383 -14.822 11.584 1.00 98.25 80 GLY A C 1
ATOM 622 O O . GLY A 1 80 ? -7.051 -14.224 12.422 1.00 98.25 80 GLY A O 1
ATOM 623 N N . PHE A 1 81 ? -6.098 -14.307 10.386 1.00 98.75 81 PHE A N 1
ATOM 624 C CA . PHE A 1 81 ? -6.723 -13.092 9.875 1.00 98.75 81 PHE A CA 1
ATOM 625 C C . PHE A 1 81 ? -7.832 -13.443 8.885 1.00 98.75 81 PHE A C 1
ATOM 627 O O . PHE A 1 81 ? -7.605 -14.183 7.924 1.00 98.75 81 PHE A O 1
ATOM 634 N N . ARG A 1 82 ? -9.022 -12.885 9.105 1.00 98.69 82 ARG A N 1
ATOM 635 C CA . ARG A 1 82 ? -10.193 -13.048 8.238 1.00 98.69 82 ARG A CA 1
ATOM 636 C C . ARG A 1 82 ? -10.628 -11.686 7.691 1.00 98.69 82 ARG A C 1
ATOM 638 O O . ARG A 1 82 ? -10.680 -10.730 8.463 1.00 98.69 82 ARG A O 1
ATOM 645 N N . PRO A 1 83 ? -10.930 -11.557 6.391 1.00 98.81 83 PRO A N 1
ATOM 646 C CA . PRO A 1 83 ? -11.431 -10.303 5.848 1.00 98.81 83 PRO A CA 1
ATOM 647 C C . PRO A 1 83 ? -12.855 -10.011 6.329 1.00 98.81 83 PRO A C 1
ATOM 649 O O . PRO A 1 83 ? -13.739 -10.860 6.231 1.00 98.81 83 PRO A O 1
ATOM 652 N N . VAL A 1 84 ? -13.070 -8.785 6.804 1.00 98.75 84 VAL A N 1
ATOM 653 C CA . VAL A 1 84 ? -14.392 -8.245 7.161 1.00 98.75 84 VAL A CA 1
ATOM 654 C C . VAL A 1 84 ? -14.886 -7.192 6.173 1.00 98.75 84 VAL A C 1
ATOM 656 O O . VAL A 1 84 ? -16.082 -6.926 6.096 1.00 98.75 84 VAL A O 1
ATOM 659 N N . ASP A 1 85 ? -13.990 -6.616 5.371 1.00 98.81 85 ASP A N 1
ATOM 660 C CA . ASP A 1 85 ? -14.344 -5.789 4.218 1.00 98.81 85 ASP A CA 1
ATOM 661 C C . ASP A 1 85 ? -13.214 -5.810 3.173 1.00 98.81 85 ASP A C 1
ATOM 663 O O . ASP A 1 85 ? -12.064 -6.151 3.473 1.00 98.81 85 ASP A O 1
ATOM 667 N N . VAL A 1 86 ? -13.549 -5.418 1.946 1.00 98.81 86 VAL A N 1
ATOM 668 C CA . VAL A 1 86 ? -12.636 -5.282 0.812 1.00 98.81 86 VAL A CA 1
ATOM 669 C C . VAL A 1 86 ? -12.938 -4.018 0.016 1.00 98.81 86 VAL A C 1
ATOM 671 O O . VAL A 1 86 ? -14.079 -3.748 -0.370 1.00 98.81 86 VAL A O 1
ATOM 674 N N . VAL A 1 87 ? -11.900 -3.233 -0.256 1.00 98.50 87 VAL A N 1
ATOM 675 C CA . VAL A 1 87 ? -11.996 -1.975 -0.998 1.00 98.50 87 VAL A CA 1
ATOM 676 C C . VAL A 1 87 ? -11.009 -2.000 -2.157 1.00 98.50 87 VAL A C 1
ATOM 678 O O . VAL A 1 87 ? -9.804 -2.118 -1.961 1.00 98.50 87 VAL A O 1
ATOM 681 N N . ARG A 1 88 ? -11.530 -1.861 -3.376 1.00 98.12 88 ARG A N 1
ATOM 682 C CA . ARG A 1 88 ? -10.742 -1.622 -4.587 1.00 98.12 88 ARG A CA 1
ATOM 683 C C . ARG A 1 88 ? -10.554 -0.117 -4.746 1.00 98.12 88 ARG A C 1
ATOM 685 O O . ARG A 1 88 ? -11.538 0.619 -4.714 1.00 98.12 88 ARG A O 1
ATOM 692 N N . PHE A 1 89 ? -9.318 0.337 -4.905 1.00 98.00 89 PHE A N 1
ATOM 693 C CA . PHE A 1 89 ? -9.016 1.754 -5.106 1.00 98.00 89 PHE A CA 1
ATOM 694 C C . PHE A 1 89 ? -7.746 1.914 -5.935 1.00 98.00 89 PHE A C 1
ATOM 696 O O . PHE A 1 89 ? -6.889 1.036 -5.937 1.00 98.00 89 PHE A O 1
ATOM 703 N N . ARG A 1 90 ? -7.594 3.046 -6.620 1.00 97.50 90 ARG A N 1
ATOM 704 C CA . ARG A 1 90 ? -6.345 3.397 -7.298 1.00 97.50 90 ARG A CA 1
ATOM 705 C C . ARG A 1 90 ? -5.709 4.565 -6.582 1.00 97.50 90 ARG A C 1
ATOM 707 O O . ARG A 1 90 ? -6.376 5.559 -6.311 1.00 97.50 90 ARG A O 1
ATOM 714 N N . HIS A 1 91 ? -4.419 4.453 -6.311 1.00 97.75 91 HIS A N 1
ATOM 715 C CA . HIS A 1 91 ? -3.666 5.601 -5.851 1.00 97.75 91 HIS A CA 1
ATOM 716 C C . HIS A 1 91 ? -3.577 6.650 -6.961 1.00 97.75 91 HIS A C 1
ATOM 718 O O . HIS A 1 91 ? -3.421 6.339 -8.137 1.00 97.75 91 HIS A O 1
ATOM 724 N N . ASP A 1 92 ? -3.620 7.907 -6.564 1.00 96.75 92 ASP A N 1
ATOM 725 C CA . ASP A 1 92 ? -3.260 9.060 -7.370 1.00 96.75 92 ASP A CA 1
ATOM 726 C C . ASP A 1 92 ? -2.025 9.748 -6.767 1.00 96.75 92 ASP A C 1
ATOM 728 O O . ASP A 1 92 ? -1.421 9.279 -5.799 1.00 96.75 92 ASP A O 1
ATOM 732 N N . ARG A 1 93 ? -1.628 10.893 -7.327 1.00 95.62 93 ARG A N 1
ATOM 733 C CA . ARG A 1 93 ? -0.481 11.639 -6.801 1.00 95.62 93 ARG A CA 1
ATOM 734 C C . ARG A 1 93 ? -0.671 12.019 -5.326 1.00 95.62 93 ARG A C 1
ATOM 736 O O . ARG A 1 93 ? 0.286 11.915 -4.564 1.00 95.62 93 ARG A O 1
ATOM 743 N N . LEU A 1 94 ? -1.857 12.485 -4.930 1.00 96.44 94 LEU A N 1
ATOM 744 C CA . LEU A 1 94 ? -2.106 13.042 -3.597 1.00 96.44 94 LEU A CA 1
ATOM 745 C C . LEU A 1 94 ? -2.199 11.949 -2.535 1.00 96.44 94 LEU A C 1
ATOM 747 O O . LEU A 1 94 ? -1.479 12.011 -1.543 1.00 96.44 94 LEU A O 1
ATOM 751 N N . THR A 1 95 ? -2.986 10.907 -2.780 1.00 96.62 95 THR A N 1
ATOM 752 C CA . THR A 1 95 ? -3.120 9.750 -1.886 1.00 96.62 95 THR A CA 1
ATOM 753 C C . THR A 1 95 ? -1.777 9.071 -1.636 1.00 96.62 95 THR A C 1
ATOM 755 O O . THR A 1 95 ? -1.521 8.665 -0.507 1.00 96.62 95 THR A O 1
ATOM 758 N N . ILE A 1 96 ? -0.861 9.011 -2.614 1.00 97.19 96 ILE A N 1
ATOM 759 C CA . ILE A 1 96 ? 0.509 8.517 -2.376 1.00 97.19 96 ILE A CA 1
ATOM 760 C C . ILE A 1 96 ? 1.250 9.433 -1.400 1.00 97.19 96 ILE A C 1
ATOM 762 O O . ILE A 1 96 ? 1.877 8.957 -0.455 1.00 97.19 96 ILE A O 1
ATOM 766 N N . ARG A 1 97 ? 1.211 10.753 -1.607 1.00 96.75 97 ARG A N 1
ATOM 767 C CA . ARG A 1 97 ? 1.913 11.681 -0.706 1.00 96.75 97 ARG A CA 1
ATOM 768 C C . ARG A 1 97 ? 1.327 11.660 0.699 1.00 96.75 97 ARG A C 1
ATOM 770 O O . ARG A 1 97 ? 2.101 11.700 1.644 1.00 96.75 97 ARG A O 1
ATOM 777 N N . GLU A 1 98 ? 0.014 11.533 0.839 1.00 97.12 98 GLU A N 1
ATOM 778 C CA . GLU A 1 98 ? -0.636 11.499 2.147 1.00 97.12 98 GLU A CA 1
ATOM 779 C C . GLU A 1 98 ? -0.484 10.143 2.844 1.00 97.12 98 GLU A C 1
ATOM 781 O O . GLU A 1 98 ? -0.241 10.116 4.047 1.00 97.12 98 GLU A O 1
ATOM 786 N N . THR A 1 99 ? -0.514 9.017 2.124 1.00 96.31 99 THR A N 1
ATOM 787 C CA . THR A 1 99 ? -0.321 7.683 2.733 1.00 96.31 99 THR A CA 1
ATOM 788 C C . THR A 1 99 ? 1.048 7.590 3.402 1.00 96.31 99 THR A C 1
ATOM 790 O O . THR A 1 99 ? 1.160 7.132 4.534 1.00 96.31 99 THR A O 1
ATOM 793 N N . TRP A 1 100 ? 2.091 8.103 2.742 1.00 95.62 100 TRP A N 1
ATOM 794 C CA . TRP A 1 100 ? 3.463 8.058 3.252 1.00 95.62 100 TRP A CA 1
ATOM 795 C C . TRP A 1 100 ? 4.003 9.430 3.676 1.00 95.62 100 TRP A C 1
ATOM 797 O O . TRP A 1 100 ? 5.219 9.634 3.675 1.00 95.62 100 TRP A O 1
ATOM 807 N N . ARG A 1 101 ? 3.134 10.377 4.056 1.00 95.56 101 ARG A N 1
ATOM 808 C CA . ARG A 1 101 ? 3.505 11.774 4.365 1.00 95.56 101 ARG A CA 1
ATOM 809 C C . ARG A 1 101 ? 4.688 11.886 5.318 1.00 95.56 101 ARG A C 1
ATOM 811 O O . ARG A 1 101 ? 5.577 12.709 5.118 1.00 95.56 101 ARG A O 1
ATOM 818 N N . PHE A 1 102 ? 4.711 11.028 6.333 1.00 94.00 102 PHE A N 1
ATOM 819 C CA . PHE A 1 102 ? 5.735 11.039 7.373 1.00 94.00 102 PHE A CA 1
ATOM 820 C C . PHE A 1 102 ? 6.853 10.007 7.150 1.00 94.00 102 PHE A C 1
ATOM 822 O O . PHE A 1 102 ? 7.782 9.927 7.952 1.00 94.00 102 PHE A O 1
ATOM 829 N N . GLN A 1 103 ? 6.782 9.222 6.069 1.00 91.75 103 GLN A N 1
ATOM 830 C CA . GLN A 1 103 ? 7.767 8.198 5.706 1.00 91.75 103 GLN A CA 1
ATOM 831 C C . GLN A 1 103 ? 8.475 8.473 4.367 1.00 91.75 103 GLN A C 1
ATOM 833 O O . GLN A 1 103 ? 9.455 7.800 4.058 1.00 91.75 103 GLN A O 1
ATOM 838 N N . LEU A 1 104 ? 8.022 9.433 3.553 1.00 94.00 104 LEU A N 1
ATOM 839 C CA . LEU A 1 104 ? 8.718 9.832 2.321 1.00 94.00 104 LEU A CA 1
ATOM 840 C C . LEU A 1 104 ? 9.838 10.846 2.557 1.00 94.00 104 LEU A C 1
ATOM 842 O O . LEU A 1 104 ? 10.590 11.113 1.629 1.00 94.00 104 LEU A O 1
ATOM 846 N N . ASN A 1 105 ? 10.003 11.377 3.773 1.00 94.19 105 ASN A N 1
ATOM 847 C CA . ASN A 1 105 ? 11.018 12.396 4.061 1.00 94.19 105 ASN A CA 1
ATOM 848 C C . ASN A 1 105 ? 12.453 11.929 3.748 1.00 94.19 105 ASN A C 1
ATOM 850 O O . ASN A 1 105 ? 13.303 12.748 3.420 1.00 94.19 105 ASN A O 1
ATOM 854 N N . PHE A 1 106 ? 12.709 10.621 3.843 1.00 93.06 106 PHE A N 1
ATOM 855 C CA . PHE A 1 106 ? 14.003 10.003 3.549 1.00 93.06 106 PHE A CA 1
ATOM 856 C C . PHE A 1 106 ? 14.021 9.248 2.211 1.00 93.06 106 PHE A C 1
ATOM 858 O O . PHE A 1 106 ? 15.008 8.581 1.915 1.00 93.06 106 PHE A O 1
ATOM 865 N N . ALA A 1 107 ? 12.949 9.300 1.415 1.00 93.44 107 ALA A N 1
ATOM 866 C CA . ALA A 1 107 ? 12.927 8.739 0.066 1.00 93.44 107 ALA A CA 1
ATOM 867 C C . ALA A 1 107 ? 13.574 9.723 -0.919 1.00 93.44 107 ALA A C 1
ATOM 869 O O . ALA A 1 107 ? 13.348 10.930 -0.824 1.00 93.44 107 ALA A O 1
ATOM 870 N N . ASP A 1 108 ? 14.358 9.218 -1.870 1.00 92.94 108 ASP A N 1
ATOM 871 C CA . ASP A 1 108 ? 14.886 10.060 -2.942 1.00 92.94 108 ASP A CA 1
ATOM 872 C C . ASP A 1 108 ? 13.815 10.364 -4.009 1.00 92.94 108 ASP A C 1
ATOM 874 O O . ASP A 1 108 ? 12.685 9.855 -3.984 1.00 92.94 108 ASP A O 1
ATOM 878 N N . ARG A 1 109 ? 14.167 11.249 -4.948 1.00 94.62 109 ARG A N 1
ATOM 879 C CA . ARG A 1 109 ? 13.258 11.707 -6.004 1.00 94.62 109 ARG A CA 1
ATOM 880 C C . ARG A 1 109 ? 12.808 10.544 -6.886 1.00 94.62 109 ARG A C 1
ATOM 882 O O . ARG A 1 109 ? 11.621 10.441 -7.202 1.00 94.62 109 ARG A O 1
ATOM 889 N N . GLU A 1 110 ? 13.740 9.689 -7.286 1.00 95.94 110 GLU A N 1
ATOM 890 C CA . GLU A 1 110 ? 13.506 8.571 -8.193 1.00 95.94 110 GLU A CA 1
ATOM 891 C C . GLU A 1 110 ? 12.598 7.516 -7.552 1.00 95.94 110 GLU A C 1
ATOM 893 O O . GLU A 1 110 ? 11.700 7.008 -8.225 1.00 95.94 110 GLU A O 1
ATOM 898 N N . ARG A 1 111 ? 12.732 7.238 -6.249 1.00 95.12 111 ARG A N 1
ATOM 899 C CA . ARG A 1 111 ? 11.802 6.377 -5.506 1.00 95.12 111 ARG A CA 1
ATOM 900 C C . ARG A 1 111 ? 10.399 6.949 -5.485 1.00 95.12 111 ARG A C 1
ATOM 902 O O . ARG A 1 111 ? 9.454 6.206 -5.743 1.00 95.12 111 ARG A O 1
ATOM 909 N N . ILE A 1 112 ? 10.245 8.236 -5.187 1.00 95.88 112 ILE A N 1
ATOM 910 C CA . ILE A 1 112 ? 8.922 8.871 -5.141 1.00 95.88 112 ILE A CA 1
ATOM 911 C C . ILE A 1 112 ? 8.257 8.830 -6.525 1.00 95.88 112 ILE A C 1
ATOM 913 O O . ILE A 1 112 ? 7.083 8.470 -6.629 1.00 95.88 112 ILE A O 1
ATOM 917 N N . ALA A 1 113 ? 9.004 9.143 -7.587 1.00 96.69 113 ALA A N 1
ATOM 918 C CA . ALA A 1 113 ? 8.511 9.084 -8.962 1.00 96.69 113 ALA A CA 1
ATOM 919 C C . ALA A 1 113 ? 8.173 7.647 -9.398 1.00 96.69 113 ALA A C 1
ATOM 921 O O . ALA A 1 113 ? 7.130 7.411 -10.003 1.00 96.69 113 ALA A O 1
ATOM 922 N N . THR A 1 114 ? 8.999 6.670 -9.018 1.00 97.12 114 THR A N 1
ATOM 923 C CA . THR A 1 114 ? 8.743 5.250 -9.302 1.00 97.12 114 THR A CA 1
ATOM 924 C C . THR A 1 114 ? 7.499 4.756 -8.577 1.00 97.12 114 THR A C 1
ATOM 926 O O . THR A 1 114 ? 6.676 4.083 -9.186 1.00 97.12 114 THR A O 1
ATOM 929 N N . MET A 1 115 ? 7.321 5.115 -7.299 1.00 96.62 115 MET A N 1
ATOM 930 C CA . MET A 1 115 ? 6.098 4.813 -6.551 1.00 96.62 115 MET A CA 1
ATOM 931 C C . MET A 1 115 ? 4.866 5.409 -7.230 1.00 96.62 115 MET A C 1
ATOM 933 O O . MET A 1 115 ? 3.829 4.757 -7.264 1.00 96.62 115 MET A O 1
ATOM 937 N N . GLU A 1 116 ? 4.973 6.618 -7.782 1.00 96.75 116 GLU A N 1
ATOM 938 C CA . GLU A 1 116 ? 3.879 7.250 -8.515 1.00 96.75 116 GLU A CA 1
ATOM 939 C C . GLU A 1 116 ? 3.525 6.506 -9.802 1.00 96.75 116 GLU A C 1
ATOM 941 O O . GLU A 1 116 ? 2.352 6.215 -10.012 1.00 96.75 116 GLU A O 1
ATOM 946 N N . LEU A 1 117 ? 4.508 6.142 -10.626 1.00 97.44 117 LEU A N 1
ATOM 947 C CA . LEU A 1 117 ? 4.263 5.355 -11.837 1.00 97.44 117 LEU A CA 1
ATOM 948 C C . LEU A 1 117 ? 3.641 3.987 -11.508 1.00 97.44 117 LEU A C 1
ATOM 950 O O . LEU A 1 117 ? 2.656 3.578 -12.115 1.00 97.44 117 LEU A O 1
ATOM 954 N N . TYR A 1 118 ? 4.200 3.301 -10.513 1.00 97.00 118 TYR A N 1
ATOM 955 C CA . TYR A 1 118 ? 3.801 1.955 -10.109 1.00 97.00 118 TYR A CA 1
ATOM 956 C C . TYR A 1 118 ? 2.425 1.903 -9.435 1.00 97.00 118 TYR A C 1
ATOM 958 O O . TYR A 1 118 ? 1.587 1.103 -9.825 1.00 97.00 118 TYR A O 1
ATOM 966 N N . LEU A 1 119 ? 2.156 2.733 -8.426 1.00 97.94 119 LEU A N 1
ATOM 967 C CA . LEU A 1 119 ? 0.898 2.644 -7.671 1.00 97.94 119 LEU A CA 1
ATOM 968 C C . LEU A 1 119 ? -0.309 3.170 -8.463 1.00 97.94 119 LEU A C 1
ATOM 970 O O . LEU A 1 119 ? -1.448 2.904 -8.087 1.00 97.94 119 LEU A O 1
ATOM 974 N N . ARG A 1 120 ? -0.062 3.897 -9.559 1.00 97.25 120 ARG A N 1
ATOM 975 C CA . ARG A 1 120 ? -1.088 4.389 -10.487 1.00 97.25 120 ARG A CA 1
ATOM 976 C C . ARG A 1 120 ? -1.347 3.439 -11.662 1.00 97.25 120 ARG A C 1
ATOM 978 O O . ARG A 1 120 ? -2.285 3.692 -12.418 1.00 97.25 120 ARG A O 1
ATOM 985 N N . SER A 1 121 ? -0.536 2.390 -11.848 1.00 96.94 121 SER A N 1
ATOM 986 C CA . SER A 1 121 ? -0.633 1.508 -13.022 1.00 96.94 121 SER A CA 1
ATOM 987 C C . SER A 1 121 ? -1.838 0.567 -12.979 1.00 96.94 121 SER A C 1
ATOM 989 O O . SER A 1 121 ? -2.363 0.194 -14.024 1.00 96.94 121 SER A O 1
ATOM 991 N N . LEU A 1 122 ? -2.298 0.206 -11.781 1.00 97.62 122 LEU A N 1
ATOM 992 C CA . LEU A 1 122 ? -3.446 -0.664 -11.553 1.00 97.62 122 LEU A CA 1
ATOM 993 C C . LEU A 1 122 ? -4.110 -0.309 -10.222 1.00 97.62 122 LEU A C 1
ATOM 995 O O . LEU A 1 122 ? -3.560 0.432 -9.405 1.00 97.62 122 LEU A O 1
ATOM 999 N N . ASP A 1 123 ? -5.287 -0.871 -9.991 1.00 98.44 123 ASP A N 1
ATOM 1000 C CA . ASP A 1 123 ? -5.956 -0.769 -8.704 1.00 98.44 123 ASP A CA 1
ATOM 1001 C C . ASP A 1 123 ? -5.221 -1.593 -7.636 1.00 98.44 123 ASP A C 1
ATOM 1003 O O . ASP A 1 123 ? -4.726 -2.696 -7.874 1.00 98.44 123 ASP A O 1
ATOM 1007 N N . CYS A 1 124 ? -5.169 -1.029 -6.437 1.00 98.62 124 CYS A N 1
ATOM 1008 C CA . CYS A 1 124 ? -4.850 -1.716 -5.200 1.00 98.62 124 CYS A CA 1
ATOM 1009 C C . CYS A 1 124 ? -6.120 -2.339 -4.605 1.00 98.62 124 CYS A C 1
ATOM 1011 O O . CYS A 1 124 ? -7.245 -1.893 -4.858 1.00 98.62 124 CYS A O 1
ATOM 1013 N N . VAL A 1 125 ? -5.927 -3.328 -3.736 1.00 98.81 125 VAL A N 1
ATOM 1014 C CA . VAL A 1 125 ? -7.000 -3.923 -2.935 1.00 98.81 125 VAL A CA 1
ATOM 1015 C C . VAL A 1 125 ? -6.663 -3.775 -1.458 1.00 98.81 125 VAL A C 1
ATOM 1017 O O . VAL A 1 125 ? -5.723 -4.391 -0.963 1.00 98.81 125 VAL A O 1
ATOM 1020 N N . LEU A 1 126 ? -7.429 -2.955 -0.745 1.00 98.88 126 LEU A N 1
ATOM 1021 C CA . LEU A 1 126 ? -7.392 -2.854 0.709 1.00 98.88 126 LEU A CA 1
ATOM 1022 C C . LEU A 1 126 ? -8.288 -3.938 1.315 1.00 98.88 126 LEU A C 1
ATOM 1024 O O . LEU A 1 126 ? -9.487 -3.991 1.051 1.00 98.88 126 LEU A O 1
ATOM 1028 N N . LEU A 1 127 ? -7.700 -4.764 2.169 1.00 98.94 127 LEU A N 1
ATOM 1029 C CA . LEU A 1 127 ? -8.395 -5.695 3.043 1.00 98.94 127 LEU A CA 1
ATOM 1030 C C . LEU A 1 127 ? -8.505 -5.079 4.436 1.00 98.94 127 LEU A C 1
ATOM 1032 O O . LEU A 1 127 ? -7.487 -4.711 5.033 1.00 98.94 127 LEU A O 1
ATOM 1036 N N . VAL A 1 128 ? -9.726 -5.026 4.965 1.00 98.88 128 VAL A N 1
ATOM 1037 C CA . VAL A 1 128 ? -9.971 -4.796 6.391 1.00 98.88 128 VAL A CA 1
ATOM 1038 C C . VAL A 1 128 ? -10.048 -6.170 7.037 1.00 98.88 128 VAL A C 1
ATOM 1040 O O . VAL A 1 128 ? -10.912 -6.975 6.688 1.00 98.88 128 VAL A O 1
ATOM 1043 N N . LEU A 1 129 ? -9.105 -6.475 7.923 1.00 98.94 129 LEU A N 1
ATOM 1044 C CA . LEU A 1 129 ? -8.917 -7.810 8.479 1.00 98.94 129 LEU A CA 1
ATOM 1045 C C . LEU A 1 129 ? -9.263 -7.815 9.960 1.00 98.94 129 LEU A C 1
ATOM 1047 O O . LEU A 1 129 ? -8.735 -7.003 10.717 1.00 98.94 129 LEU A O 1
ATOM 1051 N N . ARG A 1 130 ? -10.062 -8.792 10.381 1.00 98.69 130 ARG A N 1
ATOM 1052 C CA . ARG A 1 130 ? -10.217 -9.157 11.785 1.00 98.69 130 ARG A CA 1
ATOM 1053 C C . ARG A 1 130 ? -9.187 -10.201 12.162 1.00 98.69 130 ARG A C 1
ATOM 1055 O O . ARG A 1 130 ? -8.956 -11.176 11.447 1.00 98.69 130 ARG A O 1
ATOM 1062 N N . ASP A 1 131 ? -8.597 -9.998 13.320 1.00 98.56 131 ASP A N 1
ATOM 1063 C CA . ASP A 1 131 ? -7.765 -10.970 13.992 1.00 98.56 131 ASP A CA 1
ATOM 1064 C C . ASP A 1 131 ? -8.612 -11.892 14.883 1.00 98.56 131 ASP A C 1
ATOM 1066 O O . ASP A 1 131 ? -9.040 -11.512 15.974 1.00 98.56 131 ASP A O 1
ATOM 1070 N N . GLU A 1 132 ? -8.801 -13.133 14.440 1.00 98.06 132 GLU A N 1
ATOM 1071 C CA . GLU A 1 132 ? -9.580 -14.160 15.149 1.00 98.06 132 GLU A CA 1
ATOM 1072 C C . GLU A 1 132 ? -8.866 -14.706 16.400 1.00 98.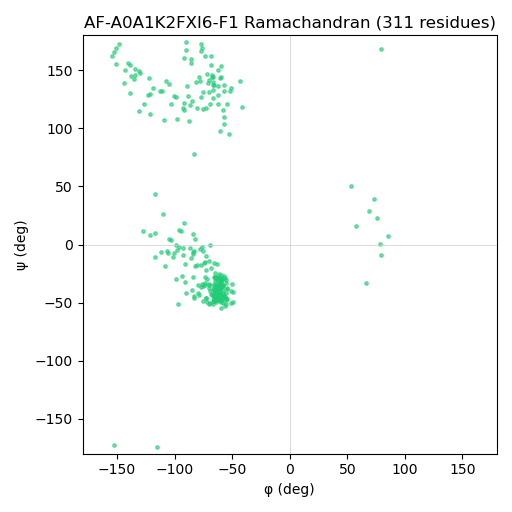06 132 GLU A C 1
ATOM 1074 O O . GLU A 1 132 ? -9.450 -15.430 17.205 1.00 98.06 132 GLU A O 1
ATOM 1079 N N . ARG A 1 133 ? -7.585 -14.371 16.590 1.00 95.94 133 ARG A N 1
ATOM 1080 C CA . ARG A 1 133 ? -6.784 -14.774 17.756 1.00 95.94 133 ARG A CA 1
ATOM 1081 C C . ARG A 1 133 ? -6.665 -13.653 18.791 1.00 95.94 133 ARG A C 1
ATOM 1083 O O . ARG A 1 133 ? -6.128 -13.901 19.872 1.00 95.94 133 ARG A O 1
ATOM 1090 N N . HIS A 1 134 ? -7.136 -12.443 18.487 1.00 96.06 134 HIS A N 1
ATOM 1091 C CA . HIS A 1 134 ? -7.052 -11.311 19.404 1.00 96.06 134 HIS A CA 1
ATOM 1092 C C . HIS A 1 134 ? -7.926 -11.523 20.647 1.00 96.06 134 HIS A C 1
ATOM 1094 O O . HIS A 1 134 ? -9.070 -11.984 20.577 1.00 96.06 134 HIS A O 1
ATOM 1100 N N . ARG A 1 135 ? -7.393 -11.119 21.800 1.00 94.12 135 ARG A N 1
ATOM 1101 C CA . ARG A 1 135 ? -8.070 -11.126 23.100 1.00 94.12 135 ARG A CA 1
ATOM 1102 C C . ARG A 1 135 ? -7.817 -9.782 23.791 1.00 94.12 135 ARG A C 1
ATOM 1104 O O . ARG A 1 135 ? -6.753 -9.212 23.553 1.00 94.12 135 ARG A O 1
ATOM 1111 N N . PRO A 1 136 ? -8.730 -9.294 24.650 1.00 90.19 136 PRO A N 1
ATOM 1112 C CA . PRO A 1 136 ? -8.488 -8.078 25.425 1.00 90.19 136 PRO A CA 1
ATOM 1113 C C . PRO A 1 136 ? -7.143 -8.144 26.161 1.00 90.19 136 PRO A C 1
ATOM 1115 O O . PRO A 1 136 ? -6.803 -9.182 26.730 1.00 90.19 136 PRO A O 1
ATOM 1118 N N . GLY A 1 137 ? -6.367 -7.060 26.101 1.00 87.50 137 GLY A N 1
ATOM 1119 C CA . GLY A 1 137 ? -5.016 -6.979 26.675 1.00 87.50 137 GLY A CA 1
ATOM 1120 C C . GLY A 1 137 ? -3.903 -7.628 25.840 1.00 87.50 137 GLY A C 1
ATOM 1121 O O . GLY A 1 137 ? -2.731 -7.429 26.137 1.00 87.50 137 GLY A O 1
ATOM 1122 N N . ALA A 1 138 ? -4.228 -8.369 24.775 1.00 93.31 138 ALA A N 1
ATOM 1123 C CA . ALA A 1 138 ? -3.220 -8.902 23.864 1.00 93.31 138 ALA A CA 1
ATOM 1124 C C . ALA A 1 138 ? -2.691 -7.824 22.904 1.00 93.31 138 ALA A C 1
ATOM 1126 O O . ALA A 1 138 ? -3.298 -6.771 22.703 1.00 93.31 138 ALA A O 1
ATOM 1127 N N . VAL A 1 139 ? -1.580 -8.143 22.234 1.00 96.50 139 VAL A N 1
ATOM 1128 C CA . VAL A 1 139 ? -1.033 -7.328 21.142 1.00 96.50 139 VAL A CA 1
ATOM 1129 C C . VAL A 1 139 ? -2.127 -7.029 20.098 1.00 96.50 139 VAL A C 1
ATOM 1131 O O . VAL A 1 139 ? -2.804 -7.964 19.648 1.00 96.50 139 VAL A O 1
ATOM 1134 N N . PRO A 1 140 ? -2.286 -5.764 19.659 1.00 98.00 140 PRO A N 1
ATOM 1135 C CA . PRO A 1 140 ? -3.263 -5.416 18.635 1.00 98.00 140 PRO A CA 1
ATOM 1136 C C . PRO A 1 140 ? -2.998 -6.097 17.290 1.00 98.00 140 PRO A C 1
ATOM 1138 O O . PRO A 1 140 ? -1.852 -6.332 16.890 1.00 98.00 140 PRO A O 1
ATOM 1141 N N . ALA A 1 141 ? -4.072 -6.342 16.548 1.00 98.25 141 ALA A N 1
ATOM 1142 C CA . ALA A 1 141 ? -4.056 -7.021 15.258 1.00 98.25 141 ALA A CA 1
ATOM 1143 C C . ALA A 1 141 ? -3.097 -6.370 14.251 1.00 98.25 141 ALA A C 1
ATOM 1145 O O . ALA A 1 141 ? -2.291 -7.069 13.632 1.00 98.25 141 ALA A O 1
ATOM 1146 N N . ALA A 1 142 ? -3.141 -5.037 14.120 1.00 98.31 142 ALA A N 1
ATOM 1147 C CA . ALA A 1 142 ? -2.260 -4.277 13.231 1.00 98.31 142 ALA A CA 1
ATOM 1148 C C . ALA A 1 142 ? -0.774 -4.509 13.544 1.00 98.31 142 ALA A C 1
ATOM 1150 O O . ALA A 1 142 ? 0.011 -4.787 12.640 1.00 98.31 142 ALA A O 1
ATOM 1151 N N . VAL A 1 143 ? -0.407 -4.504 14.828 1.00 98.06 143 VAL A N 1
ATOM 1152 C CA . VAL A 1 143 ? 0.974 -4.719 15.288 1.00 98.06 143 VAL A CA 1
ATOM 1153 C C . VAL A 1 143 ? 1.425 -6.145 14.988 1.00 98.06 143 VAL A C 1
ATOM 1155 O O . VAL A 1 143 ? 2.528 -6.366 14.477 1.00 98.06 143 VAL A O 1
ATOM 1158 N N . ARG A 1 144 ? 0.563 -7.135 15.249 1.00 97.69 144 ARG A N 1
ATOM 1159 C CA . ARG A 1 144 ? 0.879 -8.530 14.930 1.00 97.69 144 ARG A CA 1
ATOM 1160 C C . ARG A 1 144 ? 1.040 -8.735 13.427 1.00 97.69 144 ARG A C 1
ATOM 1162 O O . ARG A 1 144 ? 1.988 -9.398 13.007 1.00 97.69 144 ARG A O 1
ATOM 1169 N N . LEU A 1 145 ? 0.154 -8.156 12.617 1.00 98.25 145 LEU A N 1
ATOM 1170 C CA . LEU A 1 145 ? 0.252 -8.240 11.164 1.00 98.25 145 LEU A CA 1
ATOM 1171 C C . LEU A 1 145 ? 1.514 -7.538 10.644 1.00 98.25 145 LEU A C 1
ATOM 1173 O O . LEU A 1 145 ? 2.193 -8.076 9.772 1.00 98.25 145 LEU A O 1
ATOM 1177 N N . ALA A 1 146 ? 1.877 -6.381 11.199 1.00 97.25 146 ALA A N 1
ATOM 1178 C CA . ALA A 1 146 ? 3.095 -5.661 10.841 1.00 97.25 146 ALA A CA 1
ATOM 1179 C C . ALA A 1 146 ? 4.368 -6.454 11.171 1.00 97.25 146 ALA A C 1
ATOM 1181 O O . ALA A 1 146 ? 5.322 -6.438 10.390 1.00 97.25 146 ALA A O 1
ATOM 1182 N N . SER A 1 147 ? 4.371 -7.192 12.285 1.00 96.19 147 SER A N 1
ATOM 1183 C CA . SER A 1 147 ? 5.438 -8.141 12.610 1.00 96.19 147 SER A CA 1
ATOM 1184 C C . SER A 1 147 ? 5.471 -9.308 11.613 1.00 96.19 147 SER A C 1
ATOM 1186 O O . SER A 1 147 ? 6.525 -9.600 11.047 1.00 96.19 147 SER A O 1
ATOM 1188 N N . LEU A 1 148 ? 4.311 -9.901 11.310 1.00 97.19 148 LEU A N 1
ATOM 1189 C CA . LEU A 1 148 ? 4.165 -11.017 10.369 1.00 97.19 148 LEU A CA 1
ATOM 1190 C C . LEU A 1 148 ? 4.521 -10.645 8.917 1.00 97.19 148 LEU A C 1
ATOM 1192 O O . LEU A 1 148 ? 5.037 -11.479 8.174 1.00 97.19 148 LEU A O 1
ATOM 1196 N N . LYS A 1 149 ? 4.302 -9.391 8.500 1.00 97.44 149 LYS A N 1
ATOM 1197 C CA . LYS A 1 149 ? 4.741 -8.848 7.198 1.00 97.44 149 LYS A CA 1
ATOM 1198 C C . LYS A 1 149 ? 6.228 -9.132 6.952 1.00 97.44 149 LYS A C 1
ATOM 1200 O O . LYS A 1 149 ? 6.625 -9.391 5.814 1.00 97.44 149 LYS A O 1
ATOM 1205 N N . GLY A 1 150 ? 7.029 -9.120 8.018 1.00 94.12 150 GLY A N 1
ATOM 1206 C CA . GLY A 1 150 ? 8.465 -9.357 7.991 1.00 94.12 150 GLY A CA 1
ATOM 1207 C C . GLY A 1 150 ? 9.275 -8.138 7.542 1.00 94.12 150 GLY A C 1
ATOM 1208 O O . GLY A 1 150 ? 8.726 -7.154 7.034 1.00 94.12 150 GLY A O 1
ATOM 1209 N N . PRO A 1 151 ? 10.605 -8.165 7.717 1.00 91.62 151 PRO A N 1
ATOM 1210 C CA . PRO A 1 151 ? 11.480 -7.040 7.401 1.00 91.62 151 PRO A CA 1
ATOM 1211 C C . PRO A 1 151 ? 11.570 -6.764 5.893 1.00 91.62 151 PRO A C 1
ATOM 1213 O O . PRO A 1 151 ? 11.356 -7.636 5.052 1.00 91.62 151 PRO A O 1
ATOM 1216 N N . ALA A 1 152 ? 11.886 -5.513 5.543 1.00 86.69 152 ALA A N 1
ATOM 1217 C CA . ALA A 1 152 ? 12.095 -5.121 4.146 1.00 86.69 152 ALA A CA 1
ATOM 1218 C C . ALA A 1 152 ? 13.395 -5.723 3.584 1.00 86.69 152 ALA A C 1
ATOM 1220 O O . ALA A 1 152 ? 13.413 -6.174 2.442 1.00 86.69 152 ALA A O 1
ATOM 1221 N N . THR A 1 153 ? 14.439 -5.782 4.414 1.00 88.25 153 THR A N 1
ATOM 1222 C CA . THR A 1 153 ? 15.725 -6.447 4.156 1.00 88.25 153 THR A CA 1
ATOM 1223 C C . THR A 1 153 ? 15.522 -7.948 3.964 1.00 88.25 153 THR A C 1
ATOM 1225 O O . THR A 1 153 ? 14.995 -8.601 4.867 1.00 88.25 153 THR A O 1
ATOM 1228 N N . ALA A 1 154 ? 15.908 -8.477 2.801 1.00 88.94 154 ALA A N 1
ATOM 1229 C CA . ALA A 1 154 ? 15.627 -9.854 2.395 1.00 88.94 154 ALA A CA 1
ATOM 1230 C C . ALA A 1 154 ? 16.309 -10.883 3.308 1.00 88.94 154 ALA A C 1
ATOM 1232 O O . ALA A 1 154 ? 15.665 -11.817 3.770 1.00 88.94 154 ALA A O 1
ATOM 1233 N N . GLU A 1 155 ? 17.559 -10.634 3.690 1.00 91.19 155 GLU A N 1
ATOM 1234 C CA . GLU A 1 155 ? 18.406 -11.527 4.493 1.00 91.19 155 GLU A CA 1
ATOM 1235 C C . GLU A 1 155 ? 17.885 -11.720 5.926 1.00 91.19 155 GLU A C 1
ATOM 1237 O O . GLU A 1 155 ? 18.303 -12.625 6.641 1.00 91.19 155 GLU A O 1
ATOM 1242 N N . ARG A 1 156 ? 16.976 -10.845 6.369 1.00 92.94 156 ARG A N 1
ATOM 1243 C CA . ARG A 1 156 ? 16.347 -10.905 7.695 1.00 92.94 156 ARG A CA 1
ATOM 1244 C C . ARG A 1 156 ? 14.973 -11.571 7.665 1.00 92.94 156 ARG A C 1
ATOM 1246 O O . ARG A 1 156 ? 14.337 -11.692 8.717 1.00 92.94 156 ARG A O 1
ATOM 1253 N N . ARG A 1 157 ? 14.461 -11.916 6.480 1.00 94.56 157 ARG A N 1
ATOM 1254 C CA . ARG A 1 157 ? 13.169 -12.590 6.347 1.00 94.56 157 ARG A CA 1
ATOM 1255 C C . ARG A 1 157 ? 13.303 -14.047 6.782 1.00 94.56 157 ARG A C 1
ATOM 1257 O O . ARG A 1 157 ? 14.392 -14.579 6.952 1.00 94.56 157 ARG A O 1
ATOM 1264 N N . ARG A 1 158 ? 12.157 -14.654 7.051 1.00 95.69 158 ARG A N 1
ATOM 1265 C CA . ARG A 1 158 ? 12.012 -16.012 7.563 1.00 95.69 158 ARG A CA 1
ATOM 1266 C C . ARG A 1 158 ? 10.814 -16.638 6.848 1.00 95.69 158 ARG A C 1
ATOM 1268 O O . ARG A 1 158 ? 9.957 -15.865 6.405 1.00 95.69 158 ARG A O 1
ATOM 1275 N N . PRO A 1 159 ? 10.730 -17.974 6.738 1.00 95.25 159 PRO A N 1
ATOM 1276 C CA . PRO A 1 159 ? 9.683 -18.645 5.963 1.00 95.25 159 PRO A CA 1
ATOM 1277 C C . PRO A 1 159 ? 8.250 -18.270 6.362 1.00 95.25 159 PRO A C 1
ATOM 1279 O O . PRO A 1 159 ? 7.351 -18.255 5.524 1.00 95.25 159 PRO A O 1
ATOM 1282 N N . GLU A 1 160 ? 8.023 -17.937 7.632 1.00 94.12 160 GLU A N 1
ATOM 1283 C CA . GLU A 1 160 ? 6.720 -17.526 8.152 1.00 94.12 160 GLU A CA 1
ATOM 1284 C C . GLU A 1 160 ? 6.293 -16.116 7.712 1.00 94.12 160 GLU A C 1
ATOM 1286 O O . GLU A 1 160 ? 5.099 -15.806 7.716 1.00 94.12 160 GLU A O 1
ATOM 1291 N N . HIS A 1 161 ? 7.239 -15.256 7.322 1.00 97.25 161 HIS A N 1
ATOM 1292 C CA . HIS A 1 161 ? 6.943 -13.870 6.979 1.00 97.25 161 HIS A CA 1
ATOM 1293 C C . HIS A 1 161 ? 6.178 -13.760 5.657 1.00 97.25 161 HIS A C 1
ATOM 1295 O O . HIS A 1 161 ? 6.541 -14.385 4.660 1.00 97.25 161 HIS A O 1
ATOM 1301 N N . LEU A 1 162 ? 5.180 -12.871 5.597 1.00 97.56 162 LEU A N 1
ATOM 1302 C CA . LEU A 1 162 ? 4.362 -12.689 4.388 1.00 97.56 162 LEU A CA 1
ATOM 1303 C C . LEU A 1 162 ? 5.208 -12.316 3.169 1.00 97.56 162 LEU A C 1
ATOM 1305 O O . LEU A 1 162 ? 4.993 -12.857 2.091 1.00 97.56 162 LEU A O 1
ATOM 1309 N N . ARG A 1 163 ? 6.201 -11.431 3.327 1.00 97.31 163 ARG A N 1
ATOM 1310 C CA . ARG A 1 163 ? 7.109 -11.066 2.228 1.00 97.31 163 ARG A CA 1
ATOM 1311 C C . ARG A 1 163 ? 7.852 -12.267 1.648 1.00 97.31 163 ARG A C 1
ATOM 1313 O O . ARG A 1 163 ? 8.067 -12.295 0.444 1.00 97.31 163 ARG A O 1
ATOM 1320 N N . GLU A 1 164 ? 8.219 -13.236 2.479 1.00 96.56 164 GLU A N 1
ATOM 1321 C CA . GLU A 1 164 ? 8.876 -14.459 2.015 1.00 96.56 164 GLU A CA 1
ATOM 1322 C C . GLU A 1 164 ? 7.882 -15.351 1.271 1.00 96.56 164 GLU A C 1
ATOM 1324 O O . GLU A 1 164 ? 8.105 -15.716 0.121 1.00 96.56 164 GLU A O 1
ATOM 1329 N N . ARG A 1 165 ? 6.714 -15.594 1.873 1.00 96.75 165 ARG A N 1
ATOM 1330 C CA . ARG A 1 165 ? 5.650 -16.422 1.285 1.00 96.75 165 ARG A CA 1
ATOM 1331 C C . ARG A 1 165 ? 5.128 -15.899 -0.055 1.00 96.75 165 ARG A C 1
ATOM 1333 O O . ARG A 1 165 ? 4.691 -16.686 -0.888 1.00 96.75 165 ARG A O 1
ATOM 1340 N N . LEU A 1 166 ? 5.145 -14.583 -0.255 1.00 96.62 166 LEU A N 1
ATOM 1341 C CA . LEU A 1 166 ? 4.724 -13.943 -1.504 1.00 96.62 166 LEU A CA 1
ATOM 1342 C C . LEU A 1 166 ? 5.851 -13.857 -2.546 1.00 96.62 166 LEU A C 1
ATOM 1344 O O . LEU A 1 166 ? 5.577 -13.546 -3.706 1.00 96.62 166 LEU A O 1
ATOM 1348 N N . GLY A 1 167 ? 7.098 -14.138 -2.153 1.00 95.38 167 GLY A N 1
ATOM 1349 C CA . GLY A 1 167 ? 8.277 -14.035 -3.012 1.00 95.38 167 GLY A CA 1
ATOM 1350 C C . GLY A 1 167 ? 8.698 -12.591 -3.286 1.00 95.38 167 GLY A C 1
ATOM 1351 O O . GLY A 1 167 ? 9.018 -12.257 -4.423 1.00 95.38 167 GLY A O 1
ATOM 1352 N N . ALA A 1 168 ? 8.619 -11.706 -2.284 1.00 94.00 168 ALA A N 1
ATOM 1353 C CA . ALA A 1 168 ? 8.921 -10.281 -2.427 1.00 94.00 168 ALA A CA 1
ATOM 1354 C C . ALA A 1 168 ? 10.320 -10.053 -3.022 1.00 94.00 168 ALA A C 1
ATOM 1356 O O . ALA A 1 168 ? 11.330 -10.434 -2.427 1.00 94.00 168 ALA A O 1
ATOM 1357 N N . LEU A 1 169 ? 10.365 -9.363 -4.159 1.00 91.88 169 LEU A N 1
ATOM 1358 C CA . LEU A 1 169 ? 11.544 -9.231 -5.013 1.00 91.88 169 LEU A CA 1
ATOM 1359 C C . LEU A 1 169 ? 12.488 -8.128 -4.536 1.00 91.88 169 LEU A C 1
ATOM 1361 O O . LEU A 1 169 ? 13.700 -8.308 -4.486 1.00 91.88 169 LEU A O 1
ATOM 1365 N N . ASN A 1 170 ? 11.937 -6.972 -4.168 1.00 90.75 170 ASN A N 1
ATOM 1366 C CA . ASN A 1 170 ? 12.714 -5.829 -3.694 1.00 90.75 170 ASN A CA 1
ATOM 1367 C C . ASN A 1 170 ? 11.874 -4.954 -2.745 1.00 90.75 170 ASN A C 1
ATOM 1369 O O . ASN A 1 170 ? 10.784 -5.333 -2.313 1.00 90.75 170 ASN A O 1
ATOM 1373 N N . GLY A 1 171 ? 12.391 -3.791 -2.342 1.00 86.94 171 GLY A N 1
ATOM 1374 C CA . GLY A 1 171 ? 11.687 -2.925 -1.394 1.00 86.94 171 GLY A CA 1
ATOM 1375 C C . GLY A 1 171 ? 10.403 -2.281 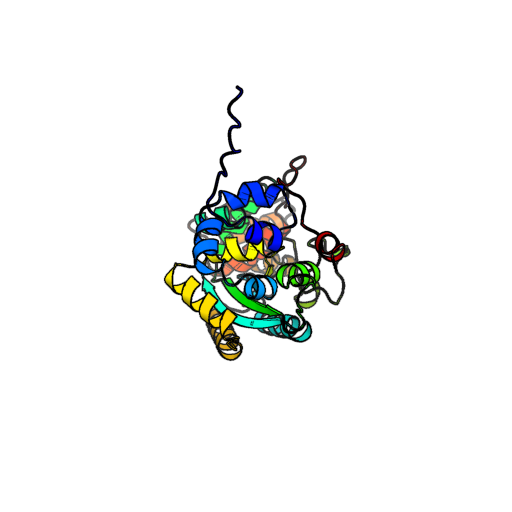-1.948 1.00 86.94 171 GLY A C 1
ATOM 1376 O O . GLY A 1 171 ? 9.558 -1.879 -1.146 1.00 86.94 171 GLY A O 1
ATOM 1377 N N . LEU A 1 172 ? 10.240 -2.194 -3.275 1.00 91.56 172 LEU A N 1
ATOM 1378 C CA . LEU A 1 172 ? 9.039 -1.684 -3.946 1.00 91.56 172 LEU A CA 1
ATOM 1379 C C . LEU A 1 172 ? 8.133 -2.840 -4.372 1.00 91.56 172 LEU A C 1
ATOM 1381 O O . LEU A 1 172 ? 6.971 -2.848 -3.981 1.00 91.56 172 LEU A O 1
ATOM 1385 N N . PHE A 1 173 ? 8.659 -3.845 -5.070 1.00 94.88 173 PHE A N 1
ATOM 1386 C CA . PHE A 1 173 ? 7.941 -5.073 -5.418 1.00 94.88 173 PHE A CA 1
ATOM 1387 C C . PHE A 1 173 ? 7.970 -6.076 -4.270 1.00 94.88 173 PHE A C 1
ATOM 1389 O O . PHE A 1 173 ? 8.752 -7.025 -4.233 1.00 94.88 173 PHE A O 1
ATOM 1396 N N . ASN A 1 174 ? 7.117 -5.808 -3.287 1.00 94.81 174 ASN A N 1
ATOM 1397 C CA . ASN A 1 174 ? 6.910 -6.639 -2.107 1.00 94.81 174 ASN A CA 1
ATOM 1398 C C . ASN A 1 174 ? 5.438 -6.994 -1.871 1.00 94.81 174 ASN A C 1
ATOM 1400 O O . ASN A 1 174 ? 5.124 -7.501 -0.792 1.00 94.81 174 ASN A O 1
ATOM 1404 N N . PHE A 1 175 ? 4.572 -6.734 -2.860 1.00 97.50 175 PHE A N 1
ATOM 1405 C CA . PHE A 1 175 ? 3.166 -7.142 -2.969 1.00 97.50 175 PHE A CA 1
ATOM 1406 C C . PHE A 1 175 ? 2.188 -6.539 -1.961 1.00 97.50 175 PHE A C 1
ATOM 1408 O O . PHE A 1 175 ? 1.037 -6.281 -2.306 1.00 97.50 175 PHE A O 1
ATOM 1415 N N . ILE A 1 176 ? 2.628 -6.274 -0.733 1.00 97.19 176 ILE A N 1
ATOM 1416 C CA . ILE A 1 176 ? 1.768 -5.846 0.368 1.00 97.19 176 ILE A CA 1
ATOM 1417 C C . ILE A 1 176 ? 2.289 -4.603 1.082 1.00 97.19 176 ILE A C 1
ATOM 1419 O O . ILE A 1 176 ? 3.493 -4.394 1.260 1.00 97.19 176 ILE A O 1
ATOM 1423 N N . HIS A 1 177 ? 1.348 -3.808 1.570 1.00 96.94 177 HIS A N 1
ATOM 1424 C CA . HIS A 1 177 ? 1.541 -2.823 2.619 1.00 96.94 177 HIS A CA 1
ATOM 1425 C C . HIS A 1 177 ? 0.580 -3.140 3.771 1.00 96.94 177 HIS A C 1
ATOM 1427 O O . HIS A 1 177 ? -0.533 -3.599 3.546 1.00 96.94 177 HIS A O 1
ATOM 1433 N N . THR A 1 178 ? 1.018 -2.929 5.007 1.00 97.44 178 THR A N 1
ATOM 1434 C CA . THR A 1 178 ? 0.178 -3.103 6.198 1.00 97.44 178 THR A CA 1
ATOM 1435 C C . THR A 1 178 ? 0.392 -1.908 7.102 1.00 97.44 178 THR A C 1
ATOM 1437 O O . THR A 1 178 ? 1.529 -1.426 7.191 1.00 97.44 178 THR A O 1
ATOM 1440 N N . THR A 1 179 ? -0.663 -1.506 7.800 1.00 96.25 179 THR A N 1
ATOM 1441 C CA . THR A 1 179 ? -0.593 -0.570 8.928 1.00 96.25 179 THR A CA 1
ATOM 1442 C C . THR A 1 179 ? 0.304 -1.138 10.024 1.00 96.25 179 THR A C 1
ATOM 1444 O O . THR A 1 179 ? 0.319 -2.358 10.222 1.00 96.25 179 THR A O 1
ATOM 1447 N N . ASP A 1 180 ? 1.055 -0.280 10.717 1.00 95.44 180 ASP A N 1
ATOM 1448 C CA . ASP A 1 180 ? 2.044 -0.717 11.708 1.00 95.44 180 ASP A CA 1
ATOM 1449 C C . ASP A 1 180 ? 1.450 -0.813 13.133 1.00 95.44 180 ASP A C 1
ATOM 1451 O O . ASP A 1 180 ? 1.833 -1.700 13.894 1.00 95.44 180 ASP A O 1
ATOM 1455 N N . GLU A 1 181 ? 0.479 0.034 13.486 1.00 96.31 181 GLU A N 1
ATOM 1456 C CA . GLU A 1 181 ? -0.269 -0.006 14.753 1.00 96.31 181 GLU A CA 1
ATOM 1457 C C . GLU A 1 181 ? -1.729 0.489 14.585 1.00 96.31 181 GLU A C 1
ATOM 1459 O O . GLU A 1 181 ? -2.088 0.977 13.510 1.00 96.31 181 GLU A O 1
ATOM 1464 N N . PRO A 1 182 ? -2.607 0.377 15.604 1.00 98.12 182 PRO A N 1
ATOM 1465 C CA . PRO A 1 182 ? -4.020 0.763 15.477 1.00 98.12 182 PRO A CA 1
ATOM 1466 C C . PRO A 1 182 ? -4.253 2.242 15.126 1.00 98.12 182 PRO A C 1
ATOM 1468 O O . PRO A 1 182 ? -5.226 2.572 14.452 1.00 98.12 182 PRO A O 1
ATOM 1471 N N . LEU A 1 183 ? -3.350 3.144 15.518 1.00 97.81 183 LEU A N 1
ATOM 1472 C CA . LEU A 1 183 ? -3.418 4.548 15.108 1.00 97.81 183 LEU A CA 1
ATOM 1473 C C . LEU A 1 183 ? -3.217 4.719 13.591 1.00 97.81 183 LEU A C 1
ATOM 1475 O O . LEU A 1 183 ? -3.855 5.581 12.990 1.00 97.81 183 LEU A O 1
ATOM 1479 N N . ASP A 1 184 ? -2.386 3.879 12.960 1.00 98.00 184 ASP A N 1
ATOM 1480 C CA . ASP A 1 184 ? -2.258 3.865 11.498 1.00 98.00 184 ASP A CA 1
ATOM 1481 C C . ASP A 1 184 ? -3.530 3.300 10.843 1.00 98.00 184 ASP A C 1
ATOM 1483 O O . ASP A 1 184 ? -3.942 3.803 9.806 1.00 98.00 184 ASP A O 1
ATOM 1487 N N . VAL A 1 185 ? -4.198 2.312 11.463 1.00 98.38 185 VAL A N 1
ATOM 1488 C CA . VAL A 1 185 ? -5.508 1.808 10.993 1.00 98.38 185 VAL A CA 1
ATOM 1489 C C . VAL A 1 185 ? -6.533 2.935 10.942 1.00 98.38 185 VAL A C 1
ATOM 1491 O O . VAL A 1 185 ? -7.170 3.129 9.910 1.00 98.38 185 VAL A O 1
ATOM 1494 N N . LEU A 1 186 ? -6.668 3.702 12.029 1.00 97.62 186 LEU A N 1
ATOM 1495 C CA . LEU A 1 186 ? -7.564 4.861 12.071 1.00 97.62 186 LEU A CA 1
ATOM 1496 C C . LEU A 1 186 ? -7.244 5.853 10.954 1.00 97.62 186 LEU A C 1
ATOM 1498 O O . LEU A 1 186 ? -8.123 6.215 10.172 1.00 97.62 186 LEU A O 1
ATOM 1502 N N . ARG A 1 187 ? -5.980 6.268 10.863 1.00 98.25 187 ARG A N 1
ATOM 1503 C CA . ARG A 1 187 ? -5.551 7.257 9.879 1.00 98.25 187 ARG A CA 1
ATOM 1504 C C . ARG A 1 187 ? -5.806 6.794 8.445 1.00 98.25 187 ARG A C 1
ATOM 1506 O O . ARG A 1 187 ? -6.347 7.562 7.655 1.00 98.25 187 ARG A O 1
ATOM 1513 N N . ASP A 1 188 ? -5.444 5.560 8.113 1.00 98.25 188 ASP A N 1
ATOM 1514 C CA . ASP A 1 188 ? -5.564 5.038 6.753 1.00 98.25 188 ASP A CA 1
ATOM 1515 C C . ASP A 1 188 ? -7.030 4.816 6.355 1.00 98.25 188 ASP A C 1
ATOM 1517 O O . ASP A 1 188 ? -7.388 5.070 5.206 1.00 98.25 188 ASP A O 1
ATOM 1521 N N . LEU A 1 189 ? -7.909 4.432 7.291 1.00 98.12 189 LEU A N 1
ATOM 1522 C CA . LEU A 1 189 ? -9.356 4.411 7.041 1.00 98.12 189 LEU A CA 1
ATOM 1523 C C . LEU A 1 189 ? -9.892 5.819 6.758 1.00 98.12 189 LEU A C 1
ATOM 1525 O O . LEU A 1 189 ? -10.692 5.982 5.842 1.00 98.12 189 LEU A O 1
ATOM 1529 N N . GLY A 1 190 ? -9.445 6.828 7.509 1.00 97.88 190 GLY A N 1
ATOM 1530 C CA . GLY A 1 190 ? -9.787 8.234 7.272 1.00 97.88 190 GLY A CA 1
ATOM 1531 C C . GLY A 1 190 ? -9.290 8.771 5.932 1.00 97.88 190 GLY A C 1
ATOM 1532 O O . GLY A 1 190 ? -9.979 9.554 5.289 1.00 97.88 190 GLY A O 1
ATOM 1533 N N . LEU A 1 191 ? -8.103 8.337 5.509 1.00 97.75 191 LEU A N 1
ATOM 1534 C CA . LEU A 1 191 ? -7.454 8.793 4.283 1.00 97.75 191 LEU A CA 1
ATOM 1535 C C . LEU A 1 191 ? -8.021 8.131 3.024 1.00 97.75 191 LEU A C 1
ATOM 1537 O O . LEU A 1 191 ? -8.174 8.788 1.998 1.00 97.75 191 LEU A O 1
ATOM 1541 N N . LEU A 1 192 ? -8.257 6.819 3.067 1.00 97.44 192 LEU A N 1
ATOM 1542 C CA . LEU A 1 192 ? -8.587 6.035 1.874 1.00 97.44 192 LEU A CA 1
ATOM 1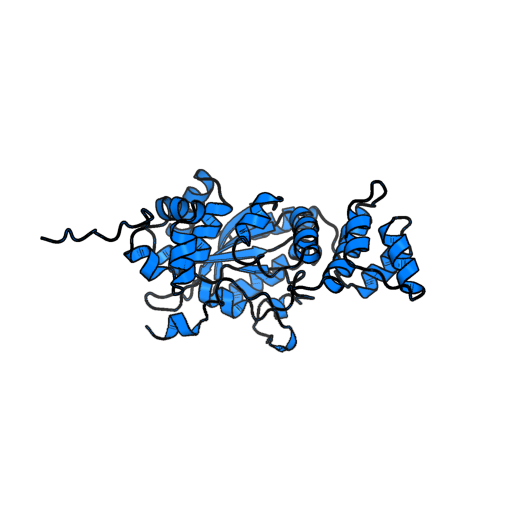543 C C . LEU A 1 192 ? -10.090 5.940 1.612 1.00 97.44 192 LEU A C 1
ATOM 1545 O O . LEU A 1 192 ? -10.484 5.531 0.518 1.00 97.44 192 LEU A O 1
ATOM 1549 N N . LEU A 1 193 ? -10.929 6.253 2.603 1.00 97.62 193 LEU A N 1
ATOM 1550 C CA . LEU A 1 193 ? -12.362 6.008 2.533 1.00 97.62 193 LEU A CA 1
ATOM 1551 C C . LEU A 1 193 ? -13.177 7.283 2.741 1.00 97.62 193 LEU A C 1
ATOM 1553 O O . LEU A 1 193 ? -13.096 7.964 3.766 1.00 97.62 193 LEU A O 1
ATOM 1557 N N . GLU A 1 194 ? -14.088 7.505 1.803 1.00 96.50 194 GLU A N 1
ATOM 1558 C CA . GLU A 1 194 ? -15.151 8.495 1.938 1.00 96.50 194 GLU A CA 1
ATOM 1559 C C . GLU A 1 194 ? -16.047 8.202 3.159 1.00 96.50 194 GLU A C 1
ATOM 1561 O O . GLU A 1 194 ? -16.194 7.031 3.542 1.00 96.50 194 GLU A O 1
ATOM 1566 N N . PRO A 1 195 ? -16.705 9.221 3.751 1.00 97.12 195 PRO A N 1
ATOM 1567 C CA . PRO A 1 195 ? -17.482 9.076 4.988 1.00 97.12 195 PRO A CA 1
ATOM 1568 C C . PRO A 1 195 ? -18.471 7.901 4.979 1.00 97.12 195 PRO A C 1
ATOM 1570 O O . PRO A 1 195 ? -18.424 7.043 5.858 1.00 97.12 195 PRO A O 1
ATOM 1573 N N . GLY A 1 196 ? -19.290 7.771 3.928 1.00 98.00 196 GLY A N 1
ATOM 1574 C CA . GLY A 1 196 ? -20.258 6.671 3.827 1.00 98.00 196 GLY A CA 1
ATOM 1575 C C . GLY A 1 196 ? -19.608 5.285 3.710 1.00 98.00 196 GLY A C 1
ATOM 1576 O O . GLY A 1 196 ? -20.166 4.290 4.176 1.00 98.00 196 GLY A O 1
ATOM 1577 N N . ARG A 1 197 ? -18.400 5.186 3.132 1.00 97.94 197 ARG A N 1
ATOM 1578 C CA . ARG A 1 197 ? -17.667 3.911 3.096 1.00 97.94 197 ARG A CA 1
ATOM 1579 C C . ARG A 1 197 ? -17.045 3.586 4.453 1.00 97.94 197 ARG A C 1
ATOM 1581 O O . ARG A 1 197 ? -17.018 2.409 4.808 1.00 97.94 197 ARG A O 1
ATOM 1588 N N . ARG A 1 198 ? -16.603 4.591 5.219 1.00 97.88 198 ARG A N 1
ATOM 1589 C CA . ARG A 1 198 ? -16.111 4.405 6.595 1.00 97.88 198 ARG A CA 1
ATOM 1590 C C . ARG A 1 198 ? -17.189 3.866 7.521 1.00 97.88 198 ARG A C 1
ATOM 1592 O O . ARG A 1 198 ? -16.930 2.898 8.229 1.00 97.88 198 ARG A O 1
ATOM 1599 N N . GLU A 1 199 ? -18.395 4.426 7.465 1.00 98.44 199 GLU A N 1
ATOM 1600 C CA . GLU A 1 199 ? -19.537 3.937 8.249 1.00 98.44 199 GLU A CA 1
ATOM 1601 C C . GLU A 1 199 ? -19.857 2.473 7.928 1.00 98.44 199 GLU A C 1
ATOM 1603 O O . GLU A 1 199 ? -19.973 1.648 8.831 1.00 98.44 199 GLU A O 1
ATOM 1608 N N . ARG A 1 200 ? -19.880 2.105 6.641 1.00 98.44 200 ARG A N 1
ATOM 1609 C CA . ARG A 1 200 ? -20.079 0.707 6.233 1.00 98.44 200 ARG A CA 1
ATOM 1610 C C . ARG A 1 200 ? -18.981 -0.223 6.759 1.00 98.44 200 ARG A C 1
ATOM 1612 O O . ARG A 1 200 ? -19.287 -1.332 7.196 1.00 98.44 200 ARG A O 1
ATOM 1619 N N . VAL A 1 201 ? -17.717 0.202 6.701 1.00 98.50 201 VAL A N 1
ATOM 1620 C CA . VAL A 1 201 ? -16.590 -0.580 7.234 1.00 98.50 201 VAL A CA 1
ATOM 1621 C C . VAL A 1 201 ? -16.736 -0.762 8.745 1.00 98.50 201 VAL A C 1
ATOM 1623 O O . VAL A 1 201 ? -16.589 -1.884 9.225 1.00 98.50 201 VAL A O 1
ATOM 1626 N N . ARG A 1 202 ? -17.094 0.295 9.487 1.00 98.50 202 ARG A N 1
ATOM 1627 C CA . ARG A 1 202 ? -17.387 0.222 10.928 1.00 98.50 202 ARG A CA 1
ATOM 1628 C C . ARG A 1 202 ? -18.465 -0.818 11.214 1.00 98.50 202 ARG A C 1
ATOM 1630 O O . ARG A 1 202 ? -18.245 -1.709 12.029 1.00 98.50 202 ARG A O 1
ATOM 1637 N N . ASP A 1 203 ? -19.594 -0.750 10.518 1.00 98.69 203 ASP A N 1
ATOM 1638 C CA . ASP A 1 203 ? -20.718 -1.661 10.758 1.00 98.69 203 ASP A CA 1
ATOM 1639 C C . ASP A 1 203 ? -20.332 -3.122 10.470 1.00 98.69 203 ASP A C 1
ATOM 1641 O O . ASP A 1 203 ? -20.717 -4.040 11.199 1.00 98.69 203 ASP A O 1
ATOM 1645 N N . ARG A 1 204 ? -19.504 -3.352 9.444 1.00 98.62 204 ARG A N 1
ATOM 1646 C CA . ARG A 1 204 ? -18.949 -4.675 9.115 1.00 98.62 204 ARG A CA 1
ATOM 1647 C C . ARG A 1 204 ? -17.941 -5.180 10.143 1.00 98.62 204 ARG A C 1
ATOM 1649 O O . ARG A 1 204 ? -17.978 -6.359 10.490 1.00 98.62 204 ARG A O 1
ATOM 1656 N N . MET A 1 205 ? -17.082 -4.304 10.663 1.00 97.75 205 MET A N 1
ATOM 1657 C CA . MET A 1 205 ? -16.161 -4.629 11.755 1.00 97.75 205 MET A CA 1
ATOM 1658 C C . MET A 1 205 ? -16.930 -5.062 13.008 1.00 97.75 205 MET A C 1
ATOM 1660 O O . MET A 1 205 ? -16.643 -6.125 13.562 1.00 97.75 205 MET A O 1
ATOM 1664 N N . VAL A 1 206 ? -17.944 -4.283 13.403 1.00 97.94 206 VAL A N 1
ATOM 1665 C CA . VAL A 1 206 ? -18.773 -4.533 14.593 1.00 97.94 206 VAL A CA 1
ATOM 1666 C C . VAL A 1 206 ? -19.592 -5.816 14.442 1.00 97.94 206 VAL A C 1
ATOM 1668 O O . VAL A 1 206 ? -19.562 -6.677 15.319 1.00 97.94 206 VAL A O 1
ATOM 1671 N N . SER A 1 207 ? -20.276 -5.996 13.310 1.00 97.88 207 SER A N 1
ATOM 1672 C CA . SER A 1 207 ? -21.066 -7.210 13.042 1.00 97.88 207 SER A CA 1
ATOM 1673 C C . SER A 1 207 ? -20.211 -8.461 12.810 1.00 97.88 207 SER A C 1
ATOM 1675 O O . SER A 1 207 ? -20.729 -9.576 12.845 1.00 97.88 207 SER A O 1
ATOM 1677 N N . GLY A 1 208 ? -18.903 -8.303 12.580 1.00 96.31 208 GLY A N 1
ATOM 1678 C CA . GLY A 1 208 ? -18.002 -9.409 12.280 1.00 96.31 208 GLY A CA 1
ATOM 1679 C C . GLY A 1 208 ? -18.240 -10.050 10.915 1.00 96.31 208 GLY A C 1
ATOM 1680 O O . GLY A 1 208 ? -17.942 -11.241 10.769 1.00 96.31 208 GLY A O 1
ATOM 1681 N N . HIS A 1 209 ? -18.748 -9.270 9.951 1.00 98.56 209 HIS A N 1
ATOM 1682 C CA . HIS A 1 209 ? -19.055 -9.686 8.577 1.00 98.56 209 HIS A CA 1
ATOM 1683 C C . HIS A 1 209 ? -17.947 -10.557 7.977 1.00 98.56 209 HIS A C 1
ATOM 1685 O O . HIS A 1 209 ? -16.768 -10.309 8.213 1.00 98.56 209 HIS A O 1
ATOM 1691 N N . ASP A 1 210 ? -18.306 -11.588 7.214 1.00 98.50 210 ASP A N 1
ATOM 1692 C CA . ASP A 1 210 ? -17.335 -12.376 6.451 1.00 98.50 210 ASP A CA 1
ATOM 1693 C C . ASP A 1 210 ? -17.302 -11.898 5.003 1.00 98.50 210 ASP A C 1
ATOM 1695 O O . ASP A 1 210 ? -18.237 -12.123 4.236 1.00 98.50 210 ASP A O 1
ATOM 1699 N N . ALA A 1 211 ? -16.214 -11.226 4.635 1.00 98.69 211 ALA A N 1
ATOM 1700 C CA . ALA A 1 211 ? -16.020 -10.705 3.290 1.00 98.69 211 ALA A CA 1
ATOM 1701 C C . ALA A 1 211 ? -15.221 -11.658 2.386 1.00 98.69 211 ALA A C 1
ATOM 1703 O O . ALA A 1 211 ? -14.800 -11.234 1.313 1.00 98.69 211 ALA A O 1
ATOM 1704 N N . THR A 1 212 ? -14.986 -12.918 2.771 1.00 98.56 212 THR A N 1
ATOM 1705 C CA . THR A 1 212 ? -14.118 -13.837 2.007 1.00 98.56 212 THR A CA 1
ATOM 1706 C C . THR A 1 212 ? -14.565 -13.986 0.545 1.00 98.56 212 THR A C 1
ATOM 1708 O O . THR A 1 212 ? -13.748 -13.814 -0.358 1.00 98.56 212 THR A O 1
ATOM 1711 N N . ASP A 1 213 ? -15.860 -14.186 0.289 1.00 98.50 213 ASP A N 1
ATOM 1712 C CA . ASP A 1 213 ? -16.386 -14.324 -1.079 1.00 98.50 213 ASP A CA 1
ATOM 1713 C C . ASP A 1 213 ? -16.380 -12.998 -1.863 1.00 98.50 213 ASP A C 1
ATOM 1715 O O . ASP A 1 213 ? -16.270 -12.979 -3.091 1.00 98.50 213 ASP A O 1
ATOM 1719 N N . GLU A 1 214 ? -16.515 -11.860 -1.173 1.00 98.75 214 GLU A N 1
ATOM 1720 C CA . GLU A 1 214 ? -16.353 -10.532 -1.783 1.00 98.75 214 GLU A CA 1
ATOM 1721 C C . GLU A 1 214 ? -14.896 -10.311 -2.203 1.00 98.75 214 GLU A C 1
ATOM 1723 O O . GLU A 1 214 ? -14.640 -9.852 -3.314 1.00 98.75 214 GLU A O 1
ATOM 1728 N N . VAL A 1 215 ? -13.946 -10.692 -1.345 1.00 98.88 215 VAL A N 1
ATOM 1729 C CA . VAL A 1 215 ? -12.507 -10.598 -1.609 1.00 98.88 215 VAL A CA 1
ATOM 1730 C C . VAL A 1 215 ? -12.124 -11.418 -2.833 1.00 98.88 215 VAL A C 1
ATOM 1732 O O . VAL A 1 215 ? -11.474 -10.887 -3.729 1.00 98.88 215 VAL A O 1
ATOM 1735 N N . THR A 1 216 ? -12.545 -12.683 -2.910 1.00 98.62 216 THR A N 1
ATOM 1736 C CA . THR A 1 216 ? -12.204 -13.553 -4.045 1.00 98.62 216 THR A CA 1
ATOM 1737 C C . THR A 1 216 ? -12.734 -13.005 -5.371 1.00 98.62 216 THR A C 1
ATOM 1739 O O . THR A 1 216 ? -12.024 -13.068 -6.373 1.00 98.62 216 THR A O 1
ATOM 1742 N N . ARG A 1 217 ? -13.935 -12.410 -5.381 1.00 98.75 217 ARG A N 1
ATOM 1743 C CA . ARG A 1 217 ? -14.480 -11.748 -6.578 1.00 98.75 217 ARG A CA 1
ATOM 1744 C C . ARG A 1 217 ? -13.679 -10.510 -6.966 1.00 98.75 217 ARG A C 1
ATOM 1746 O O . ARG A 1 217 ? -13.254 -10.411 -8.108 1.00 98.75 217 ARG A O 1
ATOM 1753 N N . VAL A 1 218 ? -13.396 -9.616 -6.014 1.00 98.81 218 VAL A N 1
ATOM 1754 C CA . VAL A 1 218 ? -12.586 -8.411 -6.280 1.00 98.81 218 VAL A CA 1
ATOM 1755 C C . VAL A 1 218 ? -11.192 -8.777 -6.788 1.00 98.81 218 VAL A C 1
ATOM 1757 O O . VAL A 1 218 ? -10.664 -8.096 -7.663 1.00 98.81 218 VAL A O 1
ATOM 1760 N N . PHE A 1 219 ? -10.593 -9.845 -6.260 1.00 98.75 219 PHE A N 1
ATOM 1761 C CA . PHE A 1 219 ? -9.315 -10.346 -6.749 1.00 98.75 219 PHE A CA 1
ATOM 1762 C C . PHE A 1 219 ? -9.391 -10.743 -8.214 1.00 98.75 219 PHE A C 1
ATOM 1764 O O . PHE A 1 219 ? -8.612 -10.193 -8.986 1.00 98.75 219 PHE A O 1
ATOM 1771 N N . ALA A 1 220 ? -10.333 -11.616 -8.585 1.00 98.56 220 ALA A N 1
ATOM 1772 C CA . ALA A 1 220 ? -10.537 -12.031 -9.972 1.00 98.56 220 ALA A CA 1
ATOM 1773 C C . ALA A 1 220 ? -10.776 -10.819 -10.887 1.00 98.56 220 ALA A C 1
ATOM 1775 O O . ALA A 1 220 ? -10.061 -10.645 -11.867 1.00 98.56 220 ALA A O 1
ATOM 1776 N N . ASP A 1 221 ? -11.667 -9.905 -10.491 1.00 98.56 221 ASP A N 1
ATOM 1777 C CA . ASP A 1 221 ? -12.005 -8.710 -11.273 1.00 98.56 221 ASP A CA 1
ATOM 1778 C C . ASP A 1 221 ? -10.809 -7.781 -11.536 1.00 98.56 221 ASP A C 1
ATOM 1780 O O . ASP A 1 221 ? -10.807 -7.035 -12.513 1.00 98.56 221 ASP A O 1
ATOM 1784 N N . VAL A 1 222 ? -9.822 -7.720 -10.637 1.00 98.44 222 VAL A N 1
ATOM 1785 C CA . VAL A 1 222 ? -8.606 -6.917 -10.854 1.00 98.44 222 VAL A CA 1
ATOM 1786 C C . VAL A 1 222 ? -7.606 -7.704 -11.697 1.00 98.44 222 VAL A C 1
ATOM 1788 O O . VAL A 1 222 ? -7.046 -7.180 -12.658 1.00 98.44 222 VAL A O 1
ATOM 1791 N N . GLU A 1 223 ? -7.401 -8.969 -11.357 1.00 98.56 223 GLU A N 1
ATOM 1792 C CA . GLU A 1 223 ? -6.488 -9.883 -12.034 1.00 98.56 223 GLU A CA 1
ATOM 1793 C C . GLU A 1 223 ? -6.859 -10.148 -13.506 1.00 98.56 223 GLU A C 1
ATOM 1795 O O . GLU A 1 223 ? -5.965 -10.354 -14.329 1.00 98.56 223 GLU A O 1
ATOM 1800 N N . ASP A 1 224 ? -8.139 -10.084 -13.867 1.00 98.31 224 ASP A N 1
ATOM 1801 C CA . ASP A 1 224 ? -8.622 -10.225 -15.247 1.00 98.31 224 ASP A CA 1
ATOM 1802 C C . ASP A 1 224 ? -8.341 -8.989 -16.117 1.00 98.31 224 ASP A C 1
ATOM 1804 O O . ASP A 1 224 ? -8.376 -9.066 -17.345 1.00 98.31 224 ASP A O 1
ATOM 1808 N N . THR A 1 225 ? -8.014 -7.842 -15.511 1.00 97.44 225 THR A N 1
ATOM 1809 C CA . THR A 1 225 ? -7.716 -6.604 -16.259 1.00 97.44 225 THR A CA 1
ATOM 1810 C C . THR A 1 225 ? -6.259 -6.484 -16.701 1.00 97.44 225 THR A C 1
ATOM 1812 O O . THR A 1 225 ? -5.898 -5.517 -17.371 1.00 97.44 225 THR A O 1
ATOM 1815 N N . VAL A 1 226 ? -5.404 -7.439 -16.328 1.00 97.19 226 VAL A N 1
ATOM 1816 C CA . VAL A 1 226 ? -3.961 -7.375 -16.577 1.00 97.19 226 VAL A CA 1
ATOM 1817 C C . VAL A 1 226 ? -3.398 -8.754 -16.900 1.00 97.19 226 VAL A C 1
ATOM 1819 O O . VAL A 1 226 ? -3.751 -9.744 -16.270 1.00 97.19 226 VAL A O 1
ATOM 1822 N N . ALA A 1 227 ? -2.490 -8.851 -17.871 1.00 97.19 227 ALA A N 1
ATOM 1823 C CA . ALA A 1 227 ? -1.802 -10.110 -18.152 1.00 97.19 227 ALA A CA 1
ATOM 1824 C C . ALA A 1 227 ? -0.871 -10.500 -16.981 1.00 97.19 227 ALA A C 1
ATOM 1826 O O . ALA A 1 227 ? -0.301 -9.621 -16.330 1.00 97.19 227 ALA A O 1
ATOM 1827 N N . PRO A 1 228 ? -0.703 -11.802 -16.678 1.00 98.00 228 PRO A N 1
ATOM 1828 C CA . PRO A 1 228 ? 0.293 -12.233 -15.702 1.00 98.00 228 PRO A CA 1
ATOM 1829 C C . PRO A 1 228 ? 1.703 -11.830 -16.151 1.00 98.00 228 PRO A C 1
ATOM 1831 O O . PRO A 1 228 ? 2.034 -11.923 -17.332 1.00 98.00 228 PRO A O 1
ATOM 1834 N N . HIS A 1 229 ? 2.550 -11.446 -15.199 1.00 98.31 229 HIS A N 1
ATOM 1835 C CA . HIS A 1 229 ? 3.943 -11.084 -15.453 1.00 98.31 229 HIS A CA 1
ATOM 1836 C C . HIS A 1 229 ? 4.860 -11.679 -14.380 1.00 98.31 229 HIS A C 1
ATOM 1838 O O . HIS A 1 229 ? 4.499 -11.765 -13.206 1.00 98.31 229 HIS A O 1
ATOM 1844 N N . ASP A 1 230 ? 6.069 -12.079 -14.773 1.00 97.00 230 ASP A N 1
ATOM 1845 C CA . ASP A 1 230 ? 7.032 -12.727 -13.873 1.00 97.00 230 ASP A CA 1
ATOM 1846 C C . ASP A 1 230 ? 7.745 -11.758 -12.913 1.00 97.00 230 ASP A C 1
ATOM 1848 O O . ASP A 1 230 ? 8.308 -12.184 -11.905 1.00 97.00 230 ASP A O 1
ATOM 1852 N N . LEU A 1 231 ? 7.694 -10.464 -13.239 1.00 97.75 231 LEU A N 1
ATOM 1853 C CA . LEU A 1 231 ? 8.324 -9.342 -12.543 1.00 97.75 231 LEU A CA 1
ATOM 1854 C C . LEU A 1 231 ? 9.854 -9.465 -12.396 1.00 97.75 231 LEU A C 1
ATOM 1856 O O . LEU A 1 231 ? 10.465 -8.714 -11.632 1.00 97.75 231 LEU A O 1
ATOM 1860 N N . ASP A 1 232 ? 10.483 -10.356 -13.159 1.00 97.19 232 ASP A N 1
ATOM 1861 C CA . ASP A 1 232 ? 11.910 -10.655 -13.095 1.00 97.19 232 ASP A CA 1
ATOM 1862 C C . ASP A 1 232 ? 12.706 -9.587 -13.861 1.00 97.19 232 ASP A C 1
ATOM 1864 O O . ASP A 1 232 ? 12.518 -9.455 -15.073 1.00 97.19 232 ASP A O 1
ATOM 1868 N N . PRO A 1 233 ? 13.596 -8.819 -13.207 1.00 96.50 233 PRO A N 1
ATOM 1869 C CA . PRO A 1 233 ? 14.289 -7.704 -13.851 1.00 96.50 233 PRO A CA 1
ATOM 1870 C C . PRO A 1 233 ? 15.205 -8.139 -15.005 1.00 96.50 233 PRO A C 1
ATOM 1872 O O . PRO A 1 233 ? 15.370 -7.387 -15.966 1.00 96.50 233 PRO A O 1
ATOM 1875 N N . ASP A 1 234 ? 15.780 -9.342 -14.957 1.00 96.62 234 ASP A N 1
ATOM 1876 C CA . ASP A 1 234 ? 16.681 -9.832 -15.999 1.00 96.62 234 ASP A CA 1
ATOM 1877 C C . ASP A 1 234 ? 15.923 -10.345 -17.221 1.00 96.62 234 ASP A C 1
ATOM 1879 O O . ASP A 1 234 ? 16.328 -10.080 -18.356 1.00 96.62 234 ASP A O 1
ATOM 1883 N N . ARG A 1 235 ? 14.816 -11.070 -17.020 1.00 98.06 235 ARG A N 1
ATOM 1884 C CA . ARG A 1 235 ? 13.917 -11.440 -18.127 1.00 98.06 235 ARG A CA 1
ATOM 1885 C C . ARG A 1 235 ? 13.238 -10.214 -18.725 1.00 98.06 235 ARG A C 1
ATOM 1887 O O . ARG A 1 235 ? 13.169 -10.121 -19.947 1.00 98.06 235 ARG A O 1
ATOM 1894 N N . SER A 1 236 ? 12.847 -9.259 -17.887 1.00 98.25 236 SER A N 1
ATOM 1895 C CA . SER A 1 236 ? 12.227 -8.011 -18.332 1.00 98.25 236 SER A CA 1
ATOM 1896 C C . SER A 1 236 ? 13.159 -7.188 -19.208 1.00 98.25 236 SER A C 1
ATOM 1898 O O . SER A 1 236 ? 12.783 -6.738 -20.284 1.00 98.25 236 SER A O 1
ATOM 1900 N N . ARG A 1 237 ? 14.428 -7.065 -18.804 1.00 97.69 237 ARG A N 1
ATOM 1901 C CA . ARG A 1 237 ? 15.452 -6.421 -19.629 1.00 97.69 237 ARG A CA 1
ATOM 1902 C C . ARG A 1 237 ? 15.572 -7.074 -21.009 1.00 97.69 237 ARG A C 1
ATOM 1904 O O . ARG A 1 237 ? 15.614 -6.352 -21.995 1.00 97.69 237 ARG A O 1
ATOM 1911 N N . ARG A 1 238 ? 15.602 -8.411 -21.081 1.00 98.12 238 ARG A N 1
ATOM 1912 C CA . ARG A 1 238 ? 15.688 -9.136 -22.361 1.00 98.12 238 ARG A CA 1
ATOM 1913 C C . ARG A 1 238 ? 1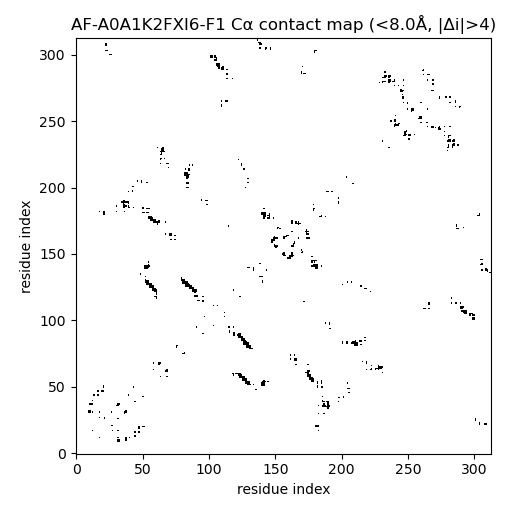4.486 -8.863 -23.268 1.00 98.12 238 ARG A C 1
ATOM 1915 O O . ARG A 1 238 ? 14.690 -8.616 -24.447 1.00 98.12 238 ARG A O 1
ATOM 1922 N N . ARG A 1 239 ? 13.265 -8.833 -22.721 1.00 98.38 239 ARG A N 1
ATOM 1923 C CA . ARG A 1 239 ? 12.058 -8.465 -23.486 1.00 98.38 239 ARG A CA 1
ATOM 1924 C C . ARG A 1 239 ? 12.132 -7.029 -24.010 1.00 98.38 239 ARG A C 1
ATOM 1926 O O . ARG A 1 239 ? 11.886 -6.792 -25.186 1.00 98.38 239 ARG A O 1
ATOM 1933 N N . LEU A 1 240 ? 12.581 -6.083 -23.182 1.00 98.56 240 LEU A N 1
ATOM 1934 C CA . LEU A 1 240 ? 12.764 -4.692 -23.613 1.00 98.56 240 LEU A CA 1
ATOM 1935 C C . LEU A 1 240 ? 13.825 -4.542 -24.710 1.00 98.56 240 LEU A C 1
ATOM 1937 O O . LEU A 1 240 ? 13.673 -3.694 -25.581 1.00 98.56 240 LEU A O 1
ATOM 1941 N N . GLU A 1 241 ? 14.897 -5.338 -24.715 1.00 98.19 241 GLU A N 1
ATOM 1942 C CA . GLU A 1 241 ? 15.915 -5.270 -25.778 1.00 98.19 241 GLU A CA 1
ATOM 1943 C C . GLU A 1 241 ? 15.322 -5.503 -27.180 1.00 98.19 241 GLU A C 1
ATOM 1945 O O . GLU A 1 241 ? 15.805 -4.907 -28.152 1.00 98.19 241 GLU A O 1
ATOM 1950 N N . GLU A 1 242 ? 14.251 -6.294 -27.266 1.00 97.69 242 GLU A N 1
ATOM 1951 C CA . GLU A 1 242 ? 13.494 -6.591 -28.487 1.00 97.69 242 GLU A CA 1
ATOM 1952 C C . GLU A 1 242 ? 12.469 -5.491 -28.837 1.00 97.69 242 GLU A C 1
ATOM 1954 O O . GLU A 1 242 ? 12.049 -5.384 -29.990 1.00 97.69 242 GLU A O 1
ATOM 1959 N N . ALA A 1 243 ? 12.105 -4.628 -27.881 1.00 97.19 243 ALA A N 1
ATOM 1960 C CA . ALA A 1 243 ? 11.081 -3.599 -28.050 1.00 97.19 243 ALA A CA 1
ATOM 1961 C C . ALA A 1 243 ? 11.574 -2.372 -28.843 1.00 97.19 243 ALA A C 1
ATOM 1963 O O . ALA A 1 243 ? 12.685 -1.863 -28.658 1.00 97.19 243 ALA A O 1
ATOM 1964 N N . GLY A 1 244 ? 10.715 -1.826 -29.708 1.00 97.12 244 GLY A N 1
ATOM 1965 C CA . GLY A 1 244 ? 10.996 -0.606 -30.481 1.00 97.12 244 GLY A CA 1
ATOM 1966 C C . GLY A 1 244 ? 10.908 0.699 -29.677 1.00 97.12 244 GLY A C 1
ATOM 1967 O O . GLY A 1 244 ? 11.231 1.760 -30.206 1.00 97.12 244 GLY A O 1
ATOM 1968 N N . SER A 1 245 ? 10.483 0.628 -28.415 1.00 98.06 245 SER A N 1
ATOM 1969 C CA . SER A 1 245 ? 10.176 1.782 -27.568 1.00 98.06 245 SER A CA 1
ATOM 1970 C C . SER A 1 245 ? 11.428 2.500 -27.023 1.00 98.06 245 SER A C 1
ATOM 1972 O O . SER A 1 245 ? 12.546 1.964 -27.065 1.00 98.06 245 SER A O 1
ATOM 1974 N N . PRO A 1 246 ? 11.265 3.699 -26.429 1.00 98.50 246 PRO A N 1
ATOM 1975 C CA . PRO A 1 246 ? 12.320 4.370 -25.668 1.00 98.50 246 PRO A CA 1
ATOM 1976 C C . PRO A 1 246 ? 12.907 3.502 -24.545 1.00 98.50 246 PRO A C 1
ATOM 1978 O O . PRO A 1 246 ? 14.120 3.510 -24.329 1.00 98.50 246 PRO A O 1
ATOM 1981 N N . ALA A 1 247 ? 12.076 2.705 -23.864 1.00 98.06 247 ALA A N 1
ATOM 1982 C CA . ALA A 1 247 ? 12.539 1.763 -22.847 1.00 98.06 247 ALA A CA 1
ATOM 1983 C C . ALA A 1 247 ? 13.435 0.678 -23.463 1.00 98.06 247 ALA A C 1
ATOM 1985 O O . ALA A 1 247 ? 14.504 0.375 -22.922 1.00 98.06 247 ALA A O 1
ATOM 1986 N N . GLY A 1 248 ? 13.063 0.162 -24.636 1.00 98.31 248 GLY A N 1
ATOM 1987 C CA . GLY A 1 248 ? 13.884 -0.803 -25.358 1.00 98.31 248 GLY A CA 1
ATOM 1988 C C . GLY A 1 248 ? 15.208 -0.234 -25.868 1.00 98.31 248 GLY A C 1
ATOM 1989 O O . GLY A 1 248 ? 16.245 -0.900 -25.813 1.00 98.31 248 GLY A O 1
ATOM 1990 N N . ALA A 1 249 ? 15.230 1.038 -26.279 1.00 98.38 249 ALA A N 1
ATOM 1991 C CA . ALA A 1 249 ? 16.471 1.725 -26.637 1.00 98.38 249 ALA A CA 1
ATOM 1992 C C . ALA A 1 249 ? 17.455 1.790 -25.454 1.00 98.38 249 ALA A C 1
ATOM 1994 O O . ALA A 1 249 ? 18.644 1.496 -25.627 1.00 98.38 249 ALA A O 1
ATOM 1995 N N . LEU A 1 250 ? 16.962 2.101 -24.250 1.00 98.38 250 LEU A N 1
ATOM 1996 C CA . LEU A 1 250 ? 17.764 2.074 -23.024 1.00 98.38 250 LEU A CA 1
ATOM 1997 C C . LEU A 1 250 ? 18.233 0.655 -22.674 1.00 98.38 250 LEU A C 1
ATOM 1999 O O . LEU A 1 250 ? 19.394 0.468 -22.306 1.00 98.38 250 LEU A O 1
ATOM 2003 N N . ALA A 1 251 ? 17.378 -0.357 -22.838 1.00 98.06 251 ALA A N 1
ATOM 2004 C CA . ALA A 1 251 ? 17.751 -1.750 -22.600 1.00 98.06 251 ALA A CA 1
ATOM 2005 C C . ALA A 1 251 ? 18.912 -2.195 -23.515 1.00 98.06 251 ALA A C 1
ATOM 2007 O O . ALA A 1 251 ? 19.914 -2.722 -23.025 1.00 98.06 251 ALA A O 1
ATOM 2008 N N . ARG A 1 252 ? 18.863 -1.863 -24.815 1.00 98.31 252 ARG A N 1
ATOM 2009 C CA . ARG A 1 252 ? 19.957 -2.134 -25.771 1.00 98.31 252 ARG A CA 1
ATOM 2010 C C . ARG A 1 252 ? 21.244 -1.365 -25.463 1.00 98.31 252 ARG A C 1
ATOM 2012 O O . ARG A 1 252 ? 22.339 -1.885 -25.679 1.00 98.31 252 ARG A O 1
ATOM 2019 N N . LEU A 1 253 ? 21.154 -0.125 -24.975 1.00 97.56 253 LEU A N 1
ATOM 2020 C CA . LEU A 1 253 ? 22.331 0.612 -24.494 1.00 97.56 253 LEU A CA 1
ATOM 2021 C C . LEU A 1 253 ? 22.980 -0.119 -23.316 1.00 97.56 253 LEU A C 1
ATOM 2023 O O . LEU A 1 253 ? 24.188 -0.364 -23.331 1.00 97.56 253 LEU A O 1
ATOM 2027 N N . ARG A 1 254 ? 22.169 -0.556 -22.350 1.00 96.19 254 ARG A N 1
ATOM 2028 C CA . ARG A 1 254 ? 22.643 -1.314 -21.191 1.00 96.19 254 ARG A CA 1
ATOM 2029 C C . ARG A 1 254 ? 23.283 -2.646 -21.576 1.00 96.19 254 ARG A C 1
ATOM 2031 O O . ARG A 1 254 ? 24.328 -2.986 -21.025 1.00 96.19 254 ARG A O 1
ATOM 2038 N N . ALA A 1 255 ? 22.717 -3.366 -22.543 1.00 96.25 255 ALA A N 1
ATOM 2039 C CA . ALA A 1 255 ? 23.284 -4.612 -23.068 1.00 96.25 255 ALA A CA 1
ATOM 2040 C C . ALA A 1 255 ? 24.688 -4.424 -23.675 1.00 96.25 255 ALA A C 1
ATOM 2042 O O . ALA A 1 255 ? 25.532 -5.311 -23.583 1.00 96.25 255 ALA A O 1
ATOM 2043 N N . ARG A 1 256 ? 24.974 -3.237 -24.229 1.00 97.06 256 ARG A N 1
ATOM 2044 C CA . ARG A 1 256 ? 26.297 -2.853 -24.756 1.00 97.06 256 ARG A CA 1
ATOM 2045 C C . ARG A 1 256 ? 27.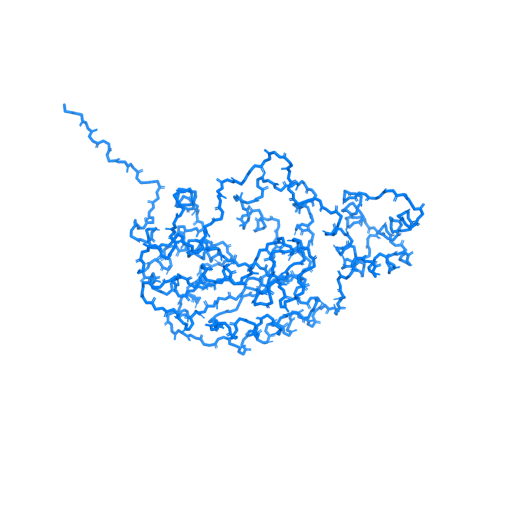264 -2.326 -23.687 1.00 97.06 256 ARG A C 1
ATOM 2047 O O . ARG A 1 256 ? 28.328 -1.818 -24.026 1.00 97.06 256 ARG A O 1
ATOM 2054 N N . GLY A 1 257 ? 26.908 -2.429 -22.406 1.00 95.50 257 GLY A N 1
ATOM 2055 C CA . GLY A 1 257 ? 27.740 -1.988 -21.285 1.00 95.50 257 GLY A CA 1
ATOM 2056 C C . GLY A 1 257 ? 27.603 -0.505 -20.934 1.00 95.50 257 GLY A C 1
ATOM 2057 O O . GLY A 1 257 ? 28.343 -0.018 -20.081 1.00 95.50 257 GLY A O 1
ATOM 2058 N N . THR A 1 258 ? 26.667 0.229 -21.546 1.00 96.75 258 THR A N 1
ATOM 2059 C CA . THR A 1 258 ? 26.385 1.617 -21.158 1.00 96.75 258 THR A CA 1
ATOM 2060 C C . THR A 1 258 ? 25.600 1.648 -19.846 1.00 96.75 258 THR A C 1
ATOM 2062 O O . THR A 1 258 ? 24.605 0.943 -19.687 1.00 96.75 258 THR A O 1
ATOM 2065 N N . ALA A 1 259 ? 26.029 2.470 -18.888 1.00 95.19 259 ALA A N 1
ATOM 2066 C CA . ALA A 1 259 ? 25.267 2.674 -17.661 1.00 95.19 259 ALA A CA 1
ATOM 2067 C C . ALA A 1 259 ? 23.943 3.391 -17.974 1.00 95.19 259 ALA A C 1
ATOM 2069 O O . ALA A 1 259 ? 23.942 4.388 -18.688 1.00 95.19 259 ALA A O 1
ATOM 2070 N N . VAL A 1 260 ? 22.838 2.886 -17.421 1.00 96.50 260 VAL A N 1
ATOM 2071 C CA . VAL A 1 260 ? 21.502 3.492 -17.521 1.00 96.50 260 VAL A CA 1
ATOM 2072 C C . VAL A 1 260 ? 20.998 3.778 -16.113 1.00 96.50 260 VAL A C 1
ATOM 2074 O O . VAL A 1 260 ? 21.039 2.910 -15.237 1.00 96.50 260 VAL A O 1
ATOM 2077 N N . THR A 1 261 ? 20.538 5.000 -15.896 1.00 96.62 261 THR A N 1
ATOM 2078 C CA . THR A 1 261 ? 20.076 5.518 -14.609 1.00 96.62 261 THR A CA 1
ATOM 2079 C C . THR A 1 261 ? 18.570 5.328 -14.421 1.00 96.62 261 THR A C 1
ATOM 2081 O O . THR A 1 261 ? 17.804 5.189 -15.374 1.00 96.62 261 THR A O 1
ATOM 2084 N N . ALA A 1 262 ? 18.109 5.379 -13.167 1.00 96.50 262 ALA A N 1
ATOM 2085 C CA . ALA A 1 262 ? 16.677 5.373 -12.863 1.00 96.50 262 ALA A CA 1
ATOM 2086 C C . ALA A 1 262 ? 15.941 6.591 -13.455 1.00 96.50 262 ALA A C 1
ATOM 2088 O O . ALA A 1 262 ? 14.788 6.469 -13.862 1.00 96.50 262 ALA A O 1
ATOM 2089 N N . ALA A 1 263 ? 16.608 7.747 -13.542 1.00 97.38 263 ALA A N 1
ATOM 2090 C CA . ALA A 1 263 ? 16.041 8.951 -14.141 1.00 97.38 263 ALA A CA 1
ATOM 2091 C C . ALA A 1 263 ? 15.756 8.769 -15.641 1.00 97.38 263 ALA A C 1
ATOM 2093 O O . ALA A 1 263 ? 14.682 9.150 -16.099 1.00 97.38 263 ALA A O 1
ATOM 2094 N N . GLU A 1 264 ? 16.666 8.138 -16.389 1.00 98.12 264 GLU A N 1
ATOM 2095 C CA . GLU A 1 264 ? 16.460 7.829 -17.813 1.00 98.12 264 GLU 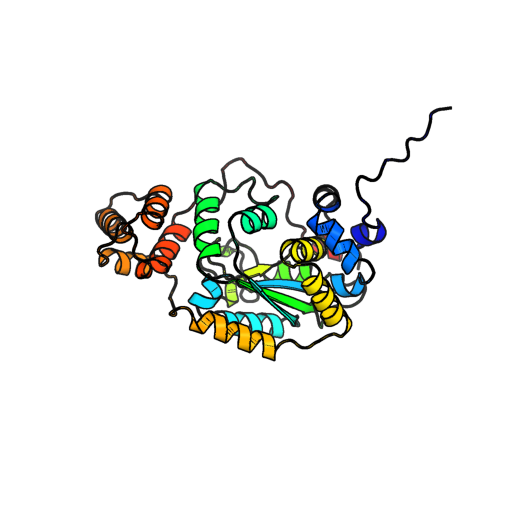A CA 1
ATOM 2096 C C . GLU A 1 264 ? 15.316 6.828 -18.015 1.00 98.12 264 GLU A C 1
ATOM 2098 O O . GLU A 1 264 ? 14.471 7.024 -18.884 1.00 98.12 264 GLU A O 1
ATOM 2103 N N . LEU A 1 265 ? 15.225 5.793 -17.172 1.00 98.19 265 LEU A N 1
ATOM 2104 C CA . LEU A 1 265 ? 14.113 4.833 -17.212 1.00 98.19 265 LEU A CA 1
ATOM 2105 C C . LEU A 1 265 ? 12.759 5.507 -16.924 1.00 98.19 265 LEU A C 1
ATOM 2107 O O . LEU A 1 265 ? 11.774 5.226 -17.604 1.00 98.19 265 LEU A O 1
ATOM 2111 N N . LEU A 1 266 ? 12.705 6.427 -15.955 1.00 97.88 266 LEU A N 1
ATOM 2112 C CA . LEU A 1 266 ? 11.509 7.229 -15.671 1.00 97.88 266 LEU A CA 1
ATOM 2113 C C . LEU A 1 266 ? 11.149 8.160 -16.836 1.00 97.88 266 LEU A C 1
ATOM 2115 O O . LEU A 1 266 ? 9.974 8.316 -17.153 1.00 97.88 266 LEU A O 1
ATOM 2119 N N . GLN A 1 267 ? 12.140 8.764 -17.493 1.00 98.12 267 GLN A N 1
ATOM 2120 C CA . GLN A 1 267 ? 11.907 9.570 -18.693 1.00 98.12 267 GLN A CA 1
ATOM 2121 C C . GLN A 1 267 ? 11.349 8.721 -19.837 1.00 98.12 267 GLN A C 1
ATOM 2123 O O . GLN A 1 267 ? 10.399 9.147 -20.488 1.00 98.12 267 GLN A O 1
ATOM 2128 N N . ALA A 1 268 ? 11.873 7.509 -20.039 1.00 98.12 268 ALA A N 1
ATOM 2129 C CA . ALA A 1 268 ? 11.350 6.575 -21.030 1.00 98.12 268 ALA A CA 1
ATOM 2130 C C . ALA A 1 268 ? 9.893 6.176 -20.742 1.00 98.12 268 ALA A C 1
ATOM 2132 O O . ALA A 1 268 ? 9.099 6.116 -21.675 1.00 98.12 268 ALA A O 1
ATOM 2133 N N . ALA A 1 269 ? 9.518 5.988 -19.470 1.00 97.56 269 ALA A N 1
ATOM 2134 C CA . ALA A 1 269 ? 8.137 5.689 -19.072 1.00 97.56 269 ALA A CA 1
ATOM 2135 C C . ALA A 1 269 ? 7.140 6.811 -19.413 1.00 97.56 269 ALA A C 1
ATOM 2137 O O . ALA A 1 269 ? 5.952 6.556 -19.588 1.00 97.56 269 ALA A O 1
ATOM 2138 N N . HIS A 1 270 ? 7.614 8.057 -19.459 1.00 97.00 270 HIS A N 1
ATOM 2139 C CA . HIS A 1 270 ? 6.802 9.245 -19.732 1.00 97.00 270 HIS A CA 1
ATOM 2140 C C . HIS A 1 270 ? 6.976 9.785 -21.155 1.00 97.00 270 HIS A C 1
ATOM 2142 O O . HIS A 1 270 ? 6.419 10.833 -21.485 1.00 97.00 270 HIS A O 1
ATOM 2148 N N . HIS A 1 271 ? 7.759 9.104 -21.990 1.00 98.06 271 HIS A N 1
ATOM 2149 C CA . HIS A 1 271 ? 7.988 9.524 -23.362 1.00 98.06 271 HIS A CA 1
ATOM 2150 C C . HIS A 1 271 ? 6.694 9.389 -24.188 1.00 98.06 271 HIS A C 1
ATOM 2152 O O . HIS A 1 271 ? 5.958 8.424 -23.986 1.00 98.06 271 HIS A O 1
ATOM 2158 N N . PRO A 1 272 ? 6.408 10.299 -25.142 1.00 97.38 272 PRO A N 1
ATOM 2159 C CA . PRO A 1 272 ? 5.228 10.190 -26.009 1.00 97.38 272 PRO A CA 1
ATOM 2160 C C . PRO A 1 272 ? 5.136 8.864 -26.777 1.00 97.38 272 PRO A C 1
ATOM 2162 O O . PRO A 1 272 ? 4.044 8.345 -26.970 1.00 97.38 272 PRO A O 1
ATOM 2165 N N . ASP A 1 273 ? 6.290 8.307 -27.150 1.00 97.56 273 ASP A N 1
ATOM 2166 C CA . ASP A 1 273 ? 6.412 7.017 -27.849 1.00 97.56 273 ASP A CA 1
ATOM 2167 C C . ASP A 1 273 ? 6.581 5.812 -26.899 1.00 97.56 273 ASP A C 1
ATOM 2169 O O . ASP A 1 273 ? 7.099 4.769 -27.301 1.00 97.56 273 ASP A O 1
ATOM 2173 N N . ALA A 1 274 ? 6.237 5.948 -25.615 1.00 97.31 274 ALA A N 1
ATOM 2174 C CA . ALA A 1 274 ? 6.241 4.817 -24.690 1.00 97.31 274 ALA A CA 1
ATOM 2175 C C . ALA A 1 274 ? 5.176 3.781 -25.092 1.00 97.31 274 ALA A C 1
ATOM 2177 O O . ALA A 1 274 ? 4.042 4.139 -25.409 1.00 97.31 274 ALA A O 1
ATOM 2178 N N . ASP A 1 275 ? 5.529 2.496 -25.034 1.00 96.81 275 ASP A N 1
ATOM 2179 C CA . ASP A 1 275 ? 4.594 1.399 -25.284 1.00 96.81 275 ASP A CA 1
ATOM 2180 C C . ASP A 1 275 ? 3.955 0.942 -23.957 1.00 96.81 275 ASP A C 1
ATOM 2182 O O . ASP A 1 275 ? 4.678 0.538 -23.040 1.00 96.81 275 ASP A O 1
ATOM 2186 N N . PRO A 1 276 ? 2.616 0.976 -23.810 1.00 94.62 276 PRO A N 1
ATOM 2187 C CA . PRO A 1 276 ? 1.939 0.427 -22.636 1.00 94.62 276 PRO A CA 1
ATOM 2188 C C . PRO A 1 276 ? 2.253 -1.053 -22.366 1.00 94.62 276 PRO A C 1
ATOM 2190 O O . PRO A 1 276 ? 2.216 -1.471 -21.206 1.00 94.62 276 PRO A O 1
ATOM 2193 N N . GLY A 1 277 ? 2.569 -1.837 -23.404 1.00 95.94 277 GLY A N 1
ATOM 2194 C CA . GLY A 1 277 ? 2.969 -3.242 -23.285 1.00 95.94 277 GLY A CA 1
ATOM 2195 C C . GLY A 1 277 ? 4.278 -3.438 -22.516 1.00 95.94 277 GLY A C 1
ATOM 2196 O O . GLY A 1 277 ? 4.428 -4.434 -21.811 1.00 95.94 277 GLY A O 1
ATOM 2197 N N . ASP A 1 278 ? 5.168 -2.446 -22.551 1.00 97.62 278 ASP A N 1
ATOM 2198 C CA . ASP A 1 278 ? 6.480 -2.491 -21.898 1.00 97.62 278 ASP A CA 1
ATOM 2199 C C . ASP A 1 278 ? 6.430 -2.096 -20.414 1.00 97.62 278 ASP A C 1
ATOM 2201 O O . ASP A 1 278 ? 7.437 -2.197 -19.709 1.00 97.62 278 ASP A O 1
ATOM 2205 N N . LEU A 1 279 ? 5.289 -1.610 -19.907 1.00 97.81 279 LEU A N 1
ATOM 2206 C CA . LEU A 1 279 ? 5.214 -0.961 -18.593 1.00 97.81 279 LEU A CA 1
ATOM 2207 C C . LEU A 1 279 ? 5.722 -1.854 -17.453 1.00 97.81 279 LEU A C 1
ATOM 2209 O O . LEU A 1 279 ? 6.480 -1.393 -16.597 1.00 97.81 279 LEU A O 1
ATOM 2213 N N . TRP A 1 280 ? 5.303 -3.118 -17.418 1.00 98.38 280 TRP A N 1
ATOM 2214 C CA . TRP A 1 280 ? 5.682 -4.033 -16.337 1.00 98.38 280 TRP A CA 1
ATOM 2215 C C . TRP A 1 280 ? 7.129 -4.498 -16.441 1.00 98.38 280 TRP A C 1
ATOM 2217 O O . TRP A 1 280 ? 7.796 -4.608 -15.410 1.00 98.38 280 TRP A O 1
ATOM 2227 N N . ASP A 1 281 ? 7.645 -4.654 -17.659 1.00 98.69 281 ASP A N 1
ATOM 2228 C CA . ASP A 1 281 ? 9.059 -4.922 -17.881 1.00 98.69 281 ASP A CA 1
ATOM 2229 C C . ASP A 1 281 ? 9.926 -3.734 -17.437 1.00 98.69 281 ASP A C 1
ATOM 2231 O O . ASP A 1 281 ? 10.911 -3.888 -16.704 1.00 98.69 281 ASP A O 1
ATOM 2235 N N . LEU A 1 282 ? 9.518 -2.519 -17.812 1.00 98.44 282 LEU A N 1
ATOM 2236 C CA . LEU A 1 282 ? 10.182 -1.282 -17.420 1.00 98.44 282 LEU A CA 1
ATOM 2237 C C . LEU A 1 282 ? 10.159 -1.092 -15.901 1.00 98.44 282 LEU A C 1
ATOM 2239 O O . LEU A 1 282 ? 11.195 -0.781 -15.314 1.00 98.44 282 LEU A O 1
ATOM 2243 N N . LEU A 1 283 ? 9.016 -1.314 -15.245 1.00 98.31 283 LEU A N 1
ATOM 2244 C CA . LEU A 1 283 ? 8.894 -1.229 -13.787 1.00 98.31 283 LEU A CA 1
ATOM 2245 C C . LEU A 1 283 ? 9.759 -2.277 -13.070 1.00 98.31 283 LEU A C 1
ATOM 2247 O O . LEU A 1 283 ? 10.377 -1.961 -12.050 1.00 98.31 283 LEU A O 1
ATOM 2251 N N . SER A 1 284 ? 9.865 -3.497 -13.598 1.00 98.25 284 SER A N 1
ATOM 2252 C CA . SER A 1 284 ? 10.766 -4.521 -13.057 1.00 98.25 284 SER A CA 1
ATOM 2253 C C . SER A 1 284 ? 12.227 -4.083 -13.091 1.00 98.25 284 SER A C 1
ATOM 2255 O O . SER A 1 284 ? 12.922 -4.183 -12.077 1.00 98.25 284 SER A O 1
ATOM 2257 N N . VAL A 1 285 ? 12.690 -3.514 -14.207 1.00 97.81 285 VAL A N 1
ATOM 2258 C CA . VAL A 1 285 ? 14.060 -2.982 -14.314 1.00 97.81 285 VAL A CA 1
ATOM 2259 C C . VAL A 1 285 ? 14.250 -1.736 -13.440 1.00 97.81 285 VAL A C 1
ATOM 2261 O O . VAL A 1 285 ? 15.269 -1.601 -12.753 1.00 97.81 285 VAL A O 1
ATOM 2264 N N . LEU A 1 286 ? 13.275 -0.826 -13.434 1.00 97.50 286 LEU A N 1
ATOM 2265 C CA . LEU A 1 286 ? 13.326 0.434 -12.696 1.00 97.50 286 LEU A CA 1
ATOM 2266 C C . LEU A 1 286 ? 13.385 0.200 -11.183 1.00 97.50 286 LEU A C 1
ATOM 2268 O O . LEU A 1 286 ? 14.276 0.729 -10.520 1.00 97.50 286 LEU A O 1
ATOM 2272 N N . THR A 1 287 ? 12.506 -0.638 -10.631 1.00 95.69 287 THR A N 1
ATOM 2273 C CA . THR A 1 287 ? 12.472 -0.920 -9.183 1.00 95.69 287 THR A CA 1
ATOM 2274 C C . THR A 1 287 ? 13.727 -1.638 -8.679 1.00 95.69 287 THR A C 1
ATOM 2276 O O . THR A 1 287 ? 14.077 -1.490 -7.509 1.00 95.69 287 THR A O 1
ATOM 2279 N N . ALA A 1 288 ? 14.436 -2.364 -9.551 1.00 94.31 288 ALA A N 1
ATOM 2280 C CA . ALA A 1 288 ? 15.742 -2.954 -9.256 1.00 94.31 288 ALA A CA 1
ATOM 2281 C C . ALA A 1 288 ? 16.911 -1.951 -9.364 1.00 94.31 288 ALA A C 1
ATOM 2283 O O . ALA A 1 288 ? 17.996 -2.214 -8.851 1.00 94.31 288 ALA A O 1
ATOM 2284 N N . THR A 1 289 ? 16.707 -0.813 -10.035 1.00 93.81 289 THR A N 1
ATOM 2285 C CA . THR A 1 289 ? 17.744 0.206 -10.291 1.00 93.81 289 THR A CA 1
ATOM 2286 C C . THR A 1 289 ? 17.668 1.385 -9.308 1.00 93.81 289 THR A C 1
ATOM 2288 O O . THR A 1 289 ? 18.684 2.010 -9.001 1.00 93.81 289 THR A O 1
ATOM 2291 N N . VAL A 1 290 ? 16.473 1.706 -8.811 1.00 92.69 290 VAL A N 1
ATOM 2292 C CA . VAL A 1 290 ? 16.210 2.840 -7.910 1.00 92.69 290 VAL A CA 1
ATOM 2293 C C . VAL A 1 290 ? 16.870 2.648 -6.543 1.00 92.69 290 VAL A C 1
ATOM 2295 O O . VAL A 1 290 ? 16.802 1.576 -5.938 1.00 92.69 290 VAL A O 1
ATOM 2298 N N . ARG A 1 291 ? 17.476 3.719 -6.014 1.00 84.44 291 ARG A N 1
ATOM 2299 C CA . ARG A 1 291 ? 17.933 3.751 -4.620 1.00 84.44 291 ARG A CA 1
ATOM 2300 C C . ARG A 1 291 ? 16.737 4.011 -3.709 1.00 84.44 291 ARG A C 1
ATOM 2302 O O . ARG A 1 291 ? 15.808 4.727 -4.046 1.00 84.44 291 ARG A O 1
ATOM 2309 N N . PHE A 1 292 ? 16.737 3.392 -2.534 1.00 80.25 292 PHE A N 1
ATOM 2310 C CA . PHE A 1 292 ? 15.564 3.457 -1.664 1.00 80.25 292 PHE A CA 1
ATOM 2311 C C . PHE A 1 292 ? 15.534 4.696 -0.774 1.00 80.25 292 PHE A C 1
ATOM 2313 O O . PHE A 1 292 ? 14.462 5.247 -0.530 1.00 80.25 292 PHE A O 1
ATOM 2320 N N . ASN A 1 293 ? 16.683 5.109 -0.245 1.00 88.62 293 ASN A N 1
ATOM 2321 C CA . ASN A 1 293 ? 16.745 6.121 0.799 1.00 88.62 293 ASN A CA 1
ATOM 2322 C C . ASN A 1 293 ? 17.846 7.134 0.497 1.00 88.62 293 ASN A C 1
ATOM 2324 O O . ASN A 1 293 ? 18.938 6.751 0.071 1.00 88.62 293 ASN A O 1
ATOM 2328 N N . THR A 1 294 ? 17.580 8.399 0.798 1.00 91.06 294 THR A N 1
ATOM 2329 C CA . THR A 1 294 ? 18.569 9.472 0.758 1.00 91.06 294 THR A CA 1
ATOM 2330 C C . THR A 1 294 ? 19.583 9.271 1.892 1.00 91.06 294 THR A C 1
ATOM 2332 O O . THR A 1 294 ? 19.183 9.237 3.060 1.00 91.06 294 THR A O 1
ATOM 2335 N N . PRO A 1 295 ? 20.889 9.124 1.595 1.00 90.75 295 PRO A N 1
ATOM 2336 C CA . PRO A 1 295 ? 21.912 8.955 2.623 1.00 90.75 295 PRO A CA 1
ATOM 2337 C C . PRO A 1 295 ? 21.920 10.115 3.624 1.00 90.75 295 PRO A C 1
ATOM 2339 O O . PRO A 1 295 ? 21.824 11.275 3.234 1.00 90.75 295 PRO A O 1
ATOM 2342 N N . GLY A 1 296 ? 22.048 9.799 4.913 1.00 92.81 296 GLY A N 1
ATOM 2343 C CA . GLY A 1 296 ? 22.101 10.800 5.984 1.00 92.81 296 GLY A CA 1
ATOM 2344 C C . GLY A 1 296 ? 20.752 11.399 6.396 1.00 92.81 296 GLY A C 1
ATOM 2345 O O . GLY A 1 296 ? 20.731 12.222 7.304 1.00 92.81 296 GLY A O 1
ATOM 2346 N N . ILE A 1 297 ? 19.632 10.990 5.783 1.00 93.62 297 ILE A N 1
ATOM 2347 C CA . ILE A 1 297 ? 18.289 11.392 6.223 1.00 93.62 297 ILE A CA 1
ATOM 2348 C C . ILE A 1 297 ? 17.633 10.245 6.991 1.00 93.62 297 ILE A C 1
ATOM 2350 O O . ILE A 1 297 ? 17.428 9.152 6.462 1.00 93.62 297 ILE A O 1
ATOM 2354 N N . GLU A 1 298 ? 17.278 10.509 8.246 1.00 91.56 298 GLU A N 1
ATOM 2355 C CA . GLU A 1 298 ? 16.592 9.551 9.111 1.00 91.56 298 GLU A CA 1
ATOM 2356 C C . GLU A 1 298 ? 15.067 9.650 9.001 1.00 91.56 298 GLU A C 1
ATOM 2358 O O . GLU A 1 298 ? 14.498 10.589 8.440 1.00 91.56 298 GLU A O 1
ATOM 2363 N N . ARG A 1 299 ? 14.377 8.650 9.549 1.00 92.38 299 ARG A N 1
ATOM 2364 C CA . ARG A 1 299 ? 12.913 8.648 9.633 1.00 92.38 299 ARG A CA 1
ATOM 2365 C C . ARG A 1 299 ? 12.444 9.662 10.669 1.00 92.38 299 ARG A C 1
ATOM 2367 O O . ARG A 1 299 ? 13.066 9.791 11.716 1.00 92.38 299 ARG A O 1
ATOM 2374 N N . ILE A 1 300 ? 11.288 10.284 10.429 1.00 94.44 300 ILE A N 1
ATOM 2375 C CA . ILE A 1 300 ? 10.652 11.187 11.408 1.00 94.44 300 ILE 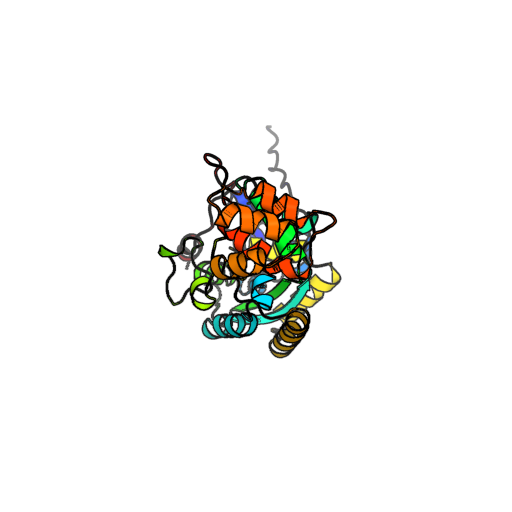A CA 1
ATOM 2376 C C . ILE A 1 300 ? 10.349 10.462 12.728 1.00 94.44 300 ILE A C 1
ATOM 2378 O O . ILE A 1 300 ? 10.448 11.048 13.803 1.00 94.44 300 ILE A O 1
ATOM 2382 N N . TYR A 1 301 ? 9.992 9.181 12.651 1.00 92.81 301 TYR A N 1
ATOM 2383 C CA . TYR A 1 301 ? 9.828 8.313 13.810 1.00 92.81 301 TYR A CA 1
ATOM 2384 C C . TYR A 1 301 ? 10.313 6.887 13.499 1.00 92.81 301 TYR A C 1
ATOM 2386 O O . TYR A 1 301 ? 10.241 6.438 12.346 1.00 92.81 301 TYR A O 1
ATOM 2394 N N . PRO A 1 302 ? 10.813 6.149 14.507 1.00 88.75 302 PRO A N 1
ATOM 2395 C CA . PRO A 1 302 ? 11.148 4.741 14.348 1.00 88.75 302 PRO A CA 1
ATOM 2396 C C . PRO A 1 302 ? 9.881 3.897 14.160 1.00 88.75 302 PRO A C 1
ATOM 2398 O O . PRO A 1 302 ? 8.774 4.312 14.504 1.00 88.75 302 PRO A O 1
ATOM 2401 N N . ASN A 1 303 ? 10.044 2.679 13.642 1.00 86.25 303 ASN A N 1
ATOM 2402 C CA . ASN A 1 303 ? 8.949 1.712 13.647 1.00 86.25 303 ASN A CA 1
ATOM 2403 C C . ASN A 1 303 ? 8.550 1.393 15.091 1.00 86.25 303 ASN A C 1
ATOM 2405 O O . ASN A 1 303 ? 9.420 1.123 15.921 1.00 86.25 303 ASN A O 1
ATOM 2409 N N . VAL A 1 304 ? 7.247 1.339 15.358 1.00 89.31 304 VAL A N 1
ATOM 2410 C CA . VAL A 1 304 ? 6.740 0.783 16.613 1.00 89.31 304 VAL A CA 1
ATOM 2411 C C . VAL A 1 304 ? 6.920 -0.729 16.560 1.00 89.31 304 VAL A C 1
ATOM 2413 O O . VAL A 1 304 ? 6.418 -1.401 15.660 1.00 89.31 304 VAL A O 1
ATOM 2416 N N . LEU A 1 305 ? 7.725 -1.255 17.480 1.00 88.06 305 LEU A N 1
ATOM 2417 C CA . LEU A 1 305 ? 8.044 -2.676 17.536 1.00 88.06 305 LEU A CA 1
ATOM 2418 C C . LEU A 1 305 ? 6.984 -3.437 18.330 1.00 88.06 305 LEU A C 1
ATOM 2420 O O . LEU A 1 305 ? 6.336 -2.886 19.216 1.00 88.06 305 LEU A O 1
ATOM 2424 N N . LEU A 1 306 ? 6.878 -4.736 18.048 1.00 90.62 306 LEU A N 1
ATOM 2425 C CA . LEU A 1 306 ? 6.010 -5.661 18.776 1.00 90.62 306 LEU A CA 1
ATOM 2426 C C . LEU A 1 306 ? 6.220 -5.587 20.299 1.00 90.62 306 LEU A C 1
ATOM 2428 O O . LEU A 1 306 ? 5.252 -5.597 21.050 1.00 90.62 306 LEU A O 1
ATOM 2432 N N . THR A 1 307 ? 7.472 -5.458 20.744 1.00 91.00 307 THR A N 1
ATOM 2433 C CA . THR A 1 307 ? 7.847 -5.429 22.166 1.00 91.00 307 THR A CA 1
ATOM 2434 C C . THR A 1 307 ? 7.209 -4.271 22.930 1.00 91.00 307 THR A C 1
ATOM 2436 O O . THR A 1 307 ? 6.784 -4.463 24.063 1.00 91.00 307 THR A O 1
ATOM 2439 N N . ALA A 1 308 ? 7.012 -3.114 22.285 1.00 91.44 308 ALA A N 1
ATOM 2440 C CA . ALA A 1 308 ? 6.352 -1.956 22.896 1.00 91.44 308 ALA A CA 1
ATOM 2441 C C . ALA A 1 308 ? 4.882 -2.225 23.284 1.00 91.44 308 ALA A C 1
ATOM 2443 O O . ALA A 1 308 ? 4.299 -1.477 24.065 1.00 91.44 308 ALA A O 1
ATOM 2444 N N . TRP A 1 309 ? 4.284 -3.287 22.736 1.00 92.69 309 TRP A N 1
ATOM 2445 C CA . TRP A 1 309 ? 2.924 -3.737 23.038 1.00 92.69 309 TRP A CA 1
ATOM 2446 C C . TRP A 1 309 ? 2.878 -4.998 23.911 1.00 92.69 309 TRP A C 1
ATOM 2448 O O . TRP A 1 309 ? 1.796 -5.397 24.325 1.00 92.69 309 TRP A O 1
ATOM 2458 N N . GLN A 1 310 ? 4.021 -5.635 24.184 1.00 85.88 310 GLN A N 1
ATOM 2459 C CA . GLN A 1 310 ? 4.107 -6.844 25.016 1.00 85.88 310 GLN A CA 1
ATOM 2460 C C . GLN A 1 310 ? 4.394 -6.528 26.488 1.00 85.88 310 GLN A C 1
ATOM 2462 O O . GLN A 1 310 ? 3.986 -7.286 27.355 1.00 85.88 310 GLN A O 1
ATOM 2467 N N . GLU A 1 311 ? 5.051 -5.404 26.781 1.00 60.44 311 GLU A N 1
ATOM 2468 C CA . GLU A 1 311 ? 5.467 -5.006 28.138 1.00 60.44 311 GLU A CA 1
ATOM 2469 C C . GLU A 1 311 ? 4.304 -4.627 29.086 1.00 60.44 311 GLU A C 1
ATOM 2471 O O . GLU A 1 311 ? 4.539 -4.295 30.244 1.00 60.44 311 GLU A O 1
ATOM 2476 N N . GLN A 1 312 ? 3.052 -4.680 28.619 1.00 51.25 312 GLN A N 1
ATOM 2477 C CA . GLN A 1 312 ? 1.846 -4.364 29.399 1.00 51.25 312 GLN A CA 1
ATOM 2478 C C . GLN A 1 312 ? 0.829 -5.521 29.486 1.00 51.25 312 GLN A C 1
ATOM 2480 O O . GLN A 1 312 ? -0.282 -5.291 29.965 1.00 51.25 312 GLN A O 1
ATOM 2485 N N . ALA A 1 313 ? 1.182 -6.725 29.014 1.00 43.12 313 ALA A N 1
ATOM 2486 C CA . ALA A 1 313 ? 0.330 -7.920 29.081 1.00 43.12 313 ALA A CA 1
ATOM 2487 C C . ALA A 1 313 ? 0.637 -8.795 30.305 1.00 43.12 313 ALA A C 1
ATOM 2489 O O . ALA A 1 313 ? 1.835 -8.944 30.640 1.00 43.12 313 ALA A O 1
#

Foldseek 3Di:
DDDPPPPPDLADQDPVLLVLWDLDPLCCVVLRNPPLLRLLCVQCVVPSVLLLQKKKKKFAPLCLQQVPLVLLQVLCVVQQKFFLDKDKAADALVLLCQLCVQPCQFFDPLQSLLCRLRSRLFIMMMTIIGRRPDDPLAHGPLQVLLVLCFDQDPVRDDCSRSQVSSVQDHSNRSRMDIHNISSSVSSVLSSVDDPVVSNVSSVSSVVVHGCPVVSVVVSCVRSVVYHHDNLAQVVLLVVLCVDPAQSVVLSVCVVVVHDDALVSLSCSCVDPRRDSVSSSSSSSNNRVRGDGGHPPDDGSDDRDHSVSSVVRD

Secondary structure (DSSP, 8-state):
---------SS-S-HHHHHHH-S-HHHHHHHHT-HHHHHHHHHHGGGHHHHHTEEEEEE-HHHHHTT-HHHHHHHHHHTTEEEEEEEEE---HHHHHHHTTTTSTT--HHHHHHHHHHHTSS-EEEEEEEETT--TTSPPHHHHHHHHH--SSGGG--TTSHHHHTT--SSS--SEEE-SSHHHHHHHHHHHS-HHHHHHHHHHHHHT---HHHHHHHHHHHHTTS------HHHHHHHHHH--SHHHHHHHHHHTT----HHHHHHHHTSTT--GGGHHHHHHHHHHHS--S-TTPPPSSPPPPGGGGTTT-